Protein AF-A0A1M7JLJ9-F1 (afdb_monomer_lite)

Radius of gyration: 20.69 Å; chains: 1; bounding box: 60×33×51 Å

Sequence (197 aa):
MTDDDLETIGLRPAVVDGVRRDDDFEVLWRGLPIGRILKQPDNAHWWWGCNVYGQPATPGDRGPAINFKDCQVRFKLAWARIRPTLTEEAIAIAMQHAETLQPTQPGATEQAAQERLQVLENNRAAQRHRVLKSGSIEFNGGVIDCLVRNISETGAALEVASPLGIPETFNLVISGDSSRRCQIAWRRDKRIGVAFT

Structure (mmCIF, N/CA/C/O backbone):
data_AF-A0A1M7JLJ9-F1
#
_entry.id   AF-A0A1M7JLJ9-F1
#
loop_
_atom_site.group_PDB
_atom_site.id
_atom_site.type_symbol
_atom_site.label_atom_id
_atom_site.label_alt_id
_atom_site.label_comp_id
_atom_site.label_asym_id
_atom_site.label_entity_id
_atom_site.label_seq_id
_atom_site.pdbx_PDB_ins_code
_atom_site.Cartn_x
_atom_site.Cartn_y
_atom_site.Cartn_z
_atom_site.occupancy
_atom_site.B_iso_or_equiv
_atom_site.auth_seq_id
_atom_site.auth_comp_id
_atom_site.auth_asym_id
_atom_site.auth_atom_id
_atom_site.pdbx_PDB_model_num
ATOM 1 N N . MET A 1 1 ? 5.981 -10.104 24.231 1.00 39.16 1 MET A N 1
ATOM 2 C CA . MET A 1 1 ? 4.923 -9.661 23.307 1.00 39.16 1 MET A CA 1
ATOM 3 C C . MET A 1 1 ? 5.064 -10.533 22.081 1.00 39.16 1 MET A C 1
ATOM 5 O O . MET A 1 1 ? 6.021 -10.376 21.336 1.00 39.16 1 MET A O 1
ATOM 9 N N . THR A 1 2 ? 4.276 -11.597 22.043 1.00 33.53 2 THR A N 1
ATOM 10 C CA . THR A 1 2 ? 4.350 -12.666 21.048 1.00 33.53 2 THR A CA 1
ATOM 11 C C . THR A 1 2 ? 3.884 -12.140 19.693 1.00 33.53 2 THR A C 1
ATOM 13 O O . THR A 1 2 ? 2.908 -11.403 19.622 1.00 33.53 2 THR A O 1
ATOM 16 N N . ASP A 1 3 ? 4.601 -12.501 18.626 1.00 44.69 3 ASP A N 1
ATOM 17 C CA . ASP A 1 3 ? 4.299 -12.159 17.219 1.00 44.69 3 ASP A CA 1
ATOM 18 C C . ASP A 1 3 ? 2.876 -12.604 16.794 1.00 44.69 3 ASP A C 1
ATOM 20 O O . ASP A 1 3 ? 2.313 -12.081 15.837 1.00 44.69 3 ASP A O 1
ATOM 24 N N . ASP A 1 4 ? 2.282 -13.514 17.576 1.00 42.41 4 ASP A N 1
ATOM 25 C CA . ASP A 1 4 ? 0.927 -14.072 17.471 1.00 42.41 4 ASP A CA 1
ATOM 26 C C . ASP A 1 4 ? -0.206 -13.047 17.727 1.00 42.41 4 ASP A C 1
ATOM 28 O O . ASP A 1 4 ? -1.303 -13.197 17.197 1.00 42.41 4 ASP A O 1
ATOM 32 N N . ASP A 1 5 ? 0.050 -11.964 18.478 1.00 44.50 5 ASP A N 1
ATOM 33 C CA . ASP A 1 5 ? -0.978 -10.980 18.882 1.00 44.50 5 ASP A CA 1
ATOM 34 C C . ASP A 1 5 ? -1.301 -9.915 17.806 1.00 44.50 5 ASP A C 1
ATOM 36 O O . ASP A 1 5 ? -2.233 -9.119 17.959 1.00 44.50 5 ASP A O 1
ATOM 40 N N . LEU A 1 6 ? -0.583 -9.900 16.673 1.00 50.31 6 LEU A N 1
ATOM 41 C CA . LEU A 1 6 ? -0.980 -9.178 15.449 1.00 50.31 6 LEU A CA 1
ATOM 42 C C . LEU A 1 6 ? -1.995 -10.001 14.648 1.00 50.31 6 LEU A C 1
ATOM 44 O O . LEU A 1 6 ? -1.836 -10.228 13.448 1.00 50.31 6 LEU A O 1
ATOM 48 N N . GLU A 1 7 ? -3.038 -10.445 15.337 1.00 54.75 7 GLU A N 1
ATOM 49 C CA . GLU A 1 7 ? -4.091 -11.301 14.813 1.00 54.75 7 GLU A CA 1
ATOM 50 C C . GLU A 1 7 ? -4.564 -10.824 13.441 1.00 54.75 7 GLU A C 1
ATOM 52 O O . GLU A 1 7 ? -5.095 -9.726 13.279 1.00 54.75 7 GLU A O 1
ATOM 57 N N . THR A 1 8 ? -4.274 -11.669 12.458 1.00 71.62 8 THR A N 1
ATOM 58 C CA . THR A 1 8 ? -4.556 -11.611 11.025 1.00 71.62 8 THR A CA 1
ATOM 59 C C . THR A 1 8 ? -5.411 -10.420 10.573 1.00 71.62 8 THR A C 1
ATOM 61 O O . THR A 1 8 ? -6.634 -10.514 10.455 1.00 71.62 8 THR A O 1
ATOM 64 N N . ILE A 1 9 ? -4.760 -9.298 10.243 1.00 82.69 9 ILE A N 1
ATOM 65 C CA . ILE A 1 9 ? -5.391 -8.273 9.402 1.00 82.69 9 ILE A CA 1
ATOM 66 C C . ILE A 1 9 ? -5.619 -8.898 8.021 1.00 82.69 9 ILE A C 1
ATOM 68 O O . ILE A 1 9 ? -4.693 -9.456 7.434 1.00 82.69 9 ILE A O 1
ATOM 72 N 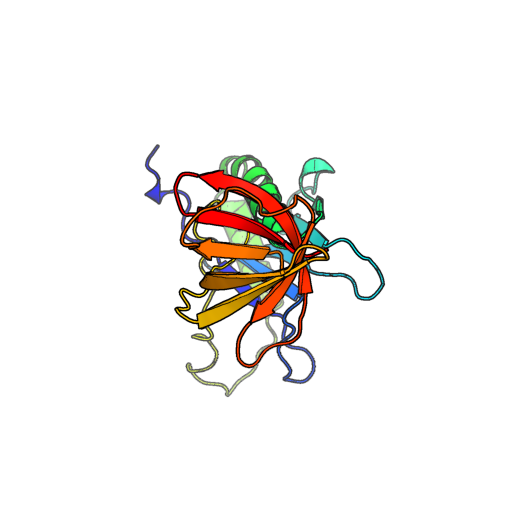N . GLY A 1 10 ? -6.837 -8.816 7.507 1.00 85.19 10 GLY A N 1
ATOM 73 C CA . GLY A 1 10 ? -7.229 -9.279 6.185 1.00 85.19 10 GLY A CA 1
ATOM 74 C C . GLY A 1 10 ? -7.483 -8.136 5.217 1.00 85.19 10 GLY A C 1
ATOM 75 O O . GLY A 1 10 ? -7.846 -7.035 5.624 1.00 85.19 10 GLY A O 1
ATOM 76 N N . LEU A 1 11 ? -7.340 -8.411 3.924 1.00 83.62 11 LEU A N 1
ATOM 77 C CA . LEU A 1 11 ? -7.808 -7.533 2.857 1.00 83.62 11 LEU A CA 1
ATOM 78 C C . LEU A 1 11 ? -8.949 -8.199 2.100 1.00 83.62 11 LEU A C 1
ATOM 80 O O . LEU A 1 11 ? -8.812 -9.337 1.641 1.00 83.62 11 LEU A O 1
ATOM 84 N N . ARG A 1 12 ? -10.048 -7.459 1.957 1.00 83.00 12 ARG A N 1
ATOM 85 C CA . ARG A 1 12 ? -11.218 -7.825 1.166 1.00 83.00 12 ARG A CA 1
ATOM 86 C C . ARG A 1 12 ? -11.322 -6.886 -0.042 1.00 83.00 12 ARG A C 1
ATOM 88 O O . ARG A 1 12 ? -11.497 -5.687 0.154 1.00 83.00 12 ARG A O 1
ATOM 95 N N . PRO A 1 13 ? -11.197 -7.391 -1.278 1.00 77.81 13 PRO A N 1
ATOM 96 C CA . PRO A 1 13 ? -11.408 -6.592 -2.482 1.00 77.81 13 PRO A CA 1
ATOM 97 C C . PRO A 1 13 ? -12.835 -6.037 -2.546 1.00 77.81 13 PRO A C 1
ATOM 99 O O . PRO A 1 13 ? -13.786 -6.748 -2.216 1.00 77.81 13 PRO A O 1
ATOM 102 N N . ALA A 1 14 ? -12.996 -4.798 -3.003 1.00 74.25 14 ALA A N 1
ATOM 103 C CA . ALA A 1 14 ? -14.312 -4.238 -3.271 1.00 74.25 14 ALA A CA 1
ATOM 104 C C . ALA A 1 14 ? -14.936 -4.903 -4.510 1.00 74.25 14 ALA A C 1
ATOM 106 O O . ALA A 1 14 ? -14.258 -5.164 -5.507 1.00 74.25 14 ALA A O 1
ATOM 107 N N . VAL A 1 15 ? -16.244 -5.150 -4.456 1.00 72.56 15 VAL A N 1
ATOM 108 C CA . VAL A 1 15 ? -17.031 -5.663 -5.583 1.00 72.56 15 VAL A CA 1
ATOM 109 C C . VAL A 1 15 ? -18.016 -4.577 -5.998 1.00 72.56 15 VAL A C 1
ATOM 111 O O . VAL A 1 15 ? -18.836 -4.143 -5.192 1.00 72.56 15 VAL A O 1
ATOM 114 N N . VAL A 1 16 ? -17.924 -4.125 -7.248 1.00 66.75 16 VAL A N 1
ATOM 115 C CA . VAL A 1 16 ? -18.833 -3.132 -7.840 1.00 66.75 16 VAL A CA 1
ATOM 116 C C . VAL A 1 16 ? -19.505 -3.792 -9.035 1.00 66.75 16 VAL A C 1
ATOM 118 O O . VAL A 1 16 ? -18.815 -4.290 -9.920 1.00 66.75 16 VAL A O 1
ATOM 121 N N . ASP A 1 17 ? -20.838 -3.850 -9.033 1.00 69.81 17 ASP A N 1
ATOM 122 C CA . ASP A 1 17 ? -21.645 -4.510 -10.073 1.00 69.81 17 ASP A CA 1
ATOM 123 C C . ASP A 1 17 ? -21.259 -5.981 -10.328 1.00 69.81 17 ASP A C 1
ATOM 125 O O . ASP A 1 17 ? -21.272 -6.470 -11.455 1.00 69.81 17 ASP A O 1
ATOM 129 N N . GLY A 1 18 ? -20.869 -6.699 -9.270 1.00 60.38 18 GLY A N 1
ATOM 130 C CA . GLY A 1 18 ? -20.409 -8.090 -9.364 1.00 60.38 18 GLY A CA 1
ATOM 131 C C . GLY A 1 18 ? -18.983 -8.252 -9.903 1.00 60.38 18 GLY A C 1
ATOM 132 O O . GLY A 1 18 ? -18.485 -9.373 -9.977 1.00 60.38 18 GLY A O 1
ATOM 133 N N . VAL A 1 19 ? -18.297 -7.155 -10.238 1.00 53.16 19 VAL A N 1
ATOM 134 C CA . VAL A 1 19 ? -16.905 -7.165 -10.695 1.00 53.16 19 VAL A CA 1
ATOM 135 C C . VAL A 1 19 ? -15.980 -6.788 -9.546 1.00 53.16 19 VAL A C 1
ATOM 137 O O . VAL A 1 19 ? -16.111 -5.732 -8.922 1.00 53.16 19 VAL A O 1
ATOM 140 N N . ARG A 1 20 ? -15.006 -7.659 -9.284 1.00 66.69 20 ARG A N 1
ATOM 141 C CA . ARG A 1 20 ? -13.929 -7.402 -8.332 1.00 66.69 20 ARG A CA 1
ATOM 142 C C . ARG A 1 20 ? -13.040 -6.257 -8.823 1.00 66.69 20 ARG A C 1
ATOM 144 O O . ARG A 1 20 ? -12.564 -6.278 -9.955 1.00 66.69 20 ARG A O 1
ATOM 151 N N . ARG A 1 21 ? -12.773 -5.296 -7.942 1.00 66.81 21 ARG A N 1
ATOM 152 C CA . ARG A 1 21 ? -11.774 -4.243 -8.135 1.00 66.81 21 ARG A CA 1
ATOM 153 C C . ARG A 1 21 ? -10.425 -4.724 -7.598 1.00 66.81 21 ARG A C 1
ATOM 155 O O . ARG A 1 21 ? -10.326 -5.154 -6.450 1.00 66.81 21 ARG A O 1
ATOM 162 N N . ASP A 1 22 ? -9.391 -4.676 -8.434 1.00 68.00 22 ASP A N 1
ATOM 163 C CA . ASP A 1 22 ? -8.016 -5.050 -8.053 1.00 68.00 22 ASP A CA 1
ATOM 164 C C . ASP A 1 22 ? -7.239 -3.890 -7.413 1.00 68.00 22 ASP A C 1
ATOM 166 O O . ASP A 1 22 ? -6.102 -4.046 -6.970 1.00 68.00 22 ASP A O 1
ATOM 170 N N . ASP A 1 23 ? -7.863 -2.723 -7.351 1.00 77.06 23 ASP A N 1
ATOM 171 C CA . ASP A 1 23 ? -7.305 -1.456 -6.916 1.00 77.06 23 ASP A CA 1
ATOM 172 C C . ASP A 1 23 ? -8.051 -0.861 -5.716 1.00 77.06 23 ASP A C 1
ATOM 174 O O . ASP A 1 23 ? -7.821 0.290 -5.363 1.00 77.06 23 ASP A O 1
ATOM 178 N N . ASP A 1 24 ? -8.917 -1.631 -5.059 1.00 84.06 24 ASP A N 1
ATOM 179 C CA . ASP A 1 24 ? -9.755 -1.159 -3.961 1.00 84.06 24 ASP A CA 1
ATOM 180 C C . ASP A 1 24 ? -9.998 -2.276 -2.945 1.00 84.06 24 ASP A C 1
ATOM 182 O O . ASP A 1 24 ? -10.602 -3.305 -3.248 1.00 84.06 24 ASP A O 1
ATOM 186 N N . PHE A 1 25 ? -9.487 -2.083 -1.733 1.00 86.81 25 PHE A N 1
ATOM 187 C CA . PHE A 1 25 ? -9.457 -3.086 -0.681 1.00 86.81 25 PHE A CA 1
ATOM 188 C C . PHE A 1 25 ? -9.963 -2.501 0.626 1.00 86.81 25 PHE A C 1
ATOM 190 O O . PHE A 1 25 ? -9.419 -1.530 1.152 1.00 86.81 25 PHE A O 1
ATOM 197 N N . GLU A 1 26 ? -10.947 -3.160 1.212 1.00 89.25 26 GLU A N 1
ATOM 198 C CA . GLU A 1 26 ? -11.307 -2.970 2.603 1.00 89.25 26 GLU A CA 1
ATOM 199 C C . GLU A 1 26 ? -10.355 -3.764 3.502 1.00 89.25 26 GLU A C 1
ATOM 201 O O . GLU A 1 26 ? -9.985 -4.904 3.205 1.00 89.25 26 GLU A O 1
ATOM 206 N N . VAL A 1 27 ? -9.935 -3.147 4.602 1.00 90.75 27 VAL A N 1
ATOM 207 C CA . VAL A 1 27 ? -9.023 -3.749 5.570 1.00 90.75 27 VAL A CA 1
ATOM 208 C C . VAL A 1 27 ? -9.822 -4.219 6.776 1.00 90.75 27 VAL A C 1
ATOM 210 O O . VAL A 1 27 ? -10.530 -3.431 7.400 1.00 90.75 27 VAL A O 1
ATOM 213 N N . LEU A 1 28 ? -9.698 -5.500 7.107 1.00 88.94 28 LEU A N 1
ATOM 214 C CA . LEU A 1 28 ? -10.474 -6.176 8.142 1.00 88.94 28 LEU A CA 1
ATOM 215 C C . LEU A 1 28 ? -9.555 -6.661 9.266 1.00 88.94 28 LEU A C 1
ATOM 217 O O . LEU A 1 28 ? -8.485 -7.194 8.998 1.00 88.94 28 LEU A O 1
ATOM 221 N N . TRP A 1 29 ? -9.979 -6.561 10.520 1.00 88.25 29 TRP A N 1
ATOM 222 C CA . TRP A 1 29 ? -9.323 -7.208 11.659 1.00 88.25 29 TRP A CA 1
ATOM 223 C C . TRP A 1 29 ? -10.355 -8.021 12.426 1.00 88.25 29 TRP A C 1
ATOM 225 O O . TRP A 1 29 ? -11.339 -7.464 12.900 1.00 88.25 29 TRP A O 1
ATOM 235 N N . ARG A 1 30 ? -10.179 -9.348 12.497 1.00 83.44 30 ARG A N 1
ATOM 236 C CA . ARG A 1 30 ? -11.187 -10.271 13.060 1.00 83.44 30 ARG A CA 1
ATOM 237 C C . ARG A 1 30 ? -12.614 -10.020 12.515 1.00 83.44 30 ARG A C 1
ATOM 239 O O . ARG A 1 30 ? -13.587 -10.068 13.255 1.00 83.44 30 ARG A O 1
ATOM 246 N N . GLY A 1 31 ? -12.731 -9.693 11.224 1.00 80.50 31 GLY A N 1
ATOM 247 C CA . GLY A 1 31 ? -14.008 -9.367 10.570 1.00 80.50 31 GLY A CA 1
ATOM 248 C C . GLY A 1 31 ? -14.500 -7.922 10.748 1.00 80.50 31 GLY A C 1
ATOM 249 O O . GLY A 1 31 ? -15.383 -7.505 10.006 1.00 80.50 31 GLY A O 1
ATOM 250 N N . LEU A 1 32 ? -13.906 -7.131 11.648 1.00 87.62 32 LEU A N 1
ATOM 251 C CA . LEU A 1 32 ? -14.213 -5.707 11.807 1.00 87.62 32 LEU A CA 1
ATOM 252 C C . LEU A 1 32 ? -13.550 -4.880 10.688 1.00 87.62 32 LEU A C 1
ATOM 254 O O . LEU A 1 32 ? -12.326 -4.955 10.551 1.00 87.62 32 LEU A O 1
ATOM 258 N N . PRO A 1 33 ? -14.288 -4.043 9.937 1.00 90.31 33 PRO A N 1
ATOM 259 C CA . PRO A 1 33 ? -13.698 -3.042 9.053 1.00 90.31 33 PRO A CA 1
ATOM 260 C C . PRO A 1 33 ? -12.904 -2.000 9.842 1.00 90.31 33 PRO A C 1
ATOM 262 O O . PRO A 1 33 ? -13.444 -1.283 10.682 1.00 90.31 33 PRO A O 1
ATOM 265 N N . ILE A 1 34 ? -11.605 -1.924 9.559 1.00 92.50 34 ILE A N 1
ATOM 266 C CA . ILE A 1 34 ? -10.652 -1.026 10.229 1.00 92.50 34 ILE A CA 1
ATOM 267 C C . ILE A 1 34 ? -9.945 -0.081 9.251 1.00 92.50 34 ILE A C 1
ATOM 269 O O . ILE A 1 34 ? -8.995 0.617 9.616 1.00 92.50 34 ILE A O 1
ATOM 273 N N . GLY A 1 35 ? -10.392 -0.047 7.995 1.00 93.06 35 GLY A N 1
ATOM 274 C CA . GLY A 1 35 ? -9.966 0.950 7.026 1.00 93.06 35 GLY A CA 1
ATOM 275 C C . GLY A 1 35 ? -10.013 0.481 5.577 1.00 93.06 35 GLY A C 1
ATOM 276 O O . GLY A 1 35 ? -10.701 -0.479 5.241 1.00 93.06 35 GLY A O 1
ATOM 277 N N . ARG A 1 36 ? -9.290 1.190 4.706 1.00 92.50 36 ARG A N 1
ATOM 278 C CA . ARG A 1 36 ? -9.314 0.982 3.252 1.00 92.50 36 ARG A CA 1
ATOM 279 C C . ARG A 1 36 ? -7.958 1.291 2.623 1.00 92.50 36 ARG A C 1
ATOM 281 O O . ARG A 1 36 ? -7.256 2.199 3.068 1.00 92.50 36 ARG A O 1
ATOM 288 N N . ILE A 1 37 ? -7.605 0.556 1.577 1.00 90.31 37 ILE A N 1
ATOM 289 C CA . ILE A 1 37 ? -6.456 0.802 0.705 1.00 90.31 37 ILE A CA 1
ATOM 290 C C . ILE A 1 37 ? -6.976 0.819 -0.726 1.00 90.31 37 ILE A C 1
ATOM 292 O O . ILE A 1 37 ? -7.566 -0.162 -1.159 1.00 90.31 37 ILE A O 1
ATOM 296 N N . LEU A 1 38 ? -6.742 1.898 -1.468 1.00 89.88 38 LEU A N 1
ATOM 297 C CA . LEU A 1 38 ? -7.188 1.984 -2.856 1.00 89.88 38 LEU A CA 1
ATOM 298 C C . LEU A 1 38 ? -6.233 2.782 -3.740 1.00 89.88 38 LEU A C 1
ATOM 300 O O . LEU A 1 38 ? -5.485 3.630 -3.254 1.00 89.88 38 LEU A O 1
ATOM 304 N N . LYS A 1 39 ? -6.282 2.546 -5.046 1.00 81.31 39 LYS A N 1
ATOM 305 C CA . LYS A 1 39 ? -5.705 3.412 -6.069 1.00 81.31 39 LYS A CA 1
ATOM 306 C C . LYS A 1 39 ? -6.816 4.310 -6.594 1.00 81.31 39 LYS A C 1
ATOM 308 O O . LYS A 1 39 ? -7.873 3.830 -6.989 1.00 81.31 39 LYS A O 1
ATOM 313 N N . GLN A 1 40 ? -6.604 5.620 -6.566 1.00 74.50 40 GLN A N 1
ATOM 314 C CA . GLN A 1 40 ? -7.580 6.533 -7.155 1.00 74.50 40 GLN A CA 1
ATOM 315 C C . GLN A 1 40 ? -7.407 6.536 -8.683 1.00 74.50 40 GLN A C 1
ATOM 317 O O . GLN A 1 40 ? -6.264 6.567 -9.138 1.00 74.50 40 GLN A O 1
ATOM 322 N N . PRO A 1 41 ? -8.496 6.543 -9.476 1.00 62.22 41 PRO A N 1
ATOM 323 C CA . PRO A 1 41 ? -8.415 6.497 -10.941 1.00 62.22 41 PRO A CA 1
ATOM 324 C C . PRO A 1 41 ? -7.567 7.627 -11.540 1.00 62.22 41 PRO A C 1
ATOM 326 O O . PRO A 1 41 ? -6.810 7.408 -12.481 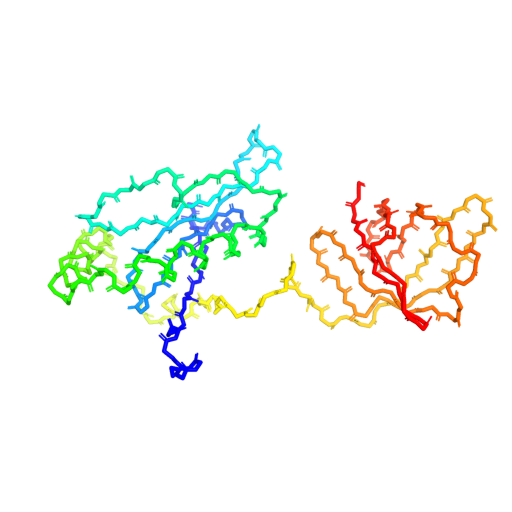1.00 62.22 41 PRO A O 1
ATOM 329 N N . ASP A 1 42 ? -7.652 8.815 -10.936 1.00 68.75 42 ASP A N 1
ATOM 330 C CA . ASP A 1 42 ? -7.036 10.046 -11.439 1.00 68.75 42 ASP A CA 1
ATOM 331 C C . ASP A 1 42 ? -5.737 10.425 -10.705 1.00 68.75 42 ASP A C 1
ATOM 333 O O . ASP A 1 42 ? -5.200 11.516 -10.902 1.00 68.75 42 ASP A O 1
ATOM 337 N N . ASN A 1 43 ? -5.220 9.553 -9.830 1.00 66.75 43 ASN A N 1
ATOM 338 C CA . ASN A 1 43 ? -4.010 9.816 -9.054 1.00 66.75 43 ASN A CA 1
ATOM 339 C C . ASN A 1 43 ? -2.975 8.709 -9.270 1.00 66.75 43 ASN A C 1
ATOM 341 O O . ASN A 1 43 ? -3.257 7.525 -9.102 1.00 66.75 43 ASN A O 1
ATOM 345 N N . ALA A 1 44 ? -1.738 9.101 -9.581 1.00 64.31 44 ALA A N 1
ATOM 346 C CA . ALA A 1 44 ? -0.622 8.163 -9.691 1.00 64.31 44 ALA A CA 1
ATOM 347 C C . ALA A 1 44 ? -0.302 7.468 -8.352 1.00 64.31 44 ALA A C 1
ATOM 349 O O . ALA A 1 44 ? 0.331 6.411 -8.337 1.00 64.31 44 ALA A O 1
ATOM 350 N N . HIS A 1 45 ? -0.731 8.051 -7.229 1.00 75.19 45 HIS A N 1
ATOM 351 C CA . HIS A 1 45 ? -0.485 7.525 -5.895 1.00 75.19 45 HIS A CA 1
ATOM 352 C C . HIS A 1 45 ? -1.633 6.652 -5.387 1.00 75.19 45 HIS A C 1
ATOM 354 O O . HIS A 1 45 ? -2.816 6.935 -5.582 1.00 75.19 45 HIS A O 1
ATOM 360 N N . TRP A 1 46 ? -1.255 5.605 -4.659 1.00 86.06 46 TRP A N 1
ATOM 361 C CA . TRP A 1 46 ? -2.187 4.846 -3.843 1.00 86.06 46 TRP A CA 1
ATOM 362 C C . TRP A 1 46 ? -2.570 5.654 -2.603 1.00 86.06 46 TRP A C 1
ATOM 364 O O . TRP A 1 46 ? -1.860 6.567 -2.180 1.00 86.06 46 TRP A O 1
ATOM 374 N N . TRP A 1 47 ? -3.688 5.298 -1.993 1.00 89.75 47 TRP A N 1
ATOM 375 C CA . TRP A 1 47 ? -4.187 5.894 -0.769 1.00 89.75 47 TRP A CA 1
ATOM 376 C C . TRP A 1 47 ? -4.471 4.807 0.261 1.00 89.75 47 TRP A C 1
ATOM 378 O O . TRP A 1 47 ? -4.897 3.700 -0.074 1.00 89.75 47 TRP A O 1
ATOM 388 N N . TRP A 1 48 ? -4.237 5.126 1.527 1.00 93.38 48 TRP A N 1
ATOM 389 C CA . TRP A 1 48 ? -4.578 4.268 2.653 1.00 93.38 48 TRP A CA 1
ATOM 390 C C . TRP A 1 48 ? -5.238 5.084 3.755 1.00 93.38 48 TRP A C 1
ATOM 392 O O . TRP A 1 48 ? -4.944 6.267 3.938 1.00 93.38 48 TRP A O 1
ATOM 402 N N . GLY A 1 49 ? -6.092 4.426 4.526 1.00 93.62 49 GLY A N 1
ATOM 403 C CA . GLY A 1 49 ? -6.656 4.979 5.743 1.00 93.62 49 GLY A CA 1
ATOM 404 C C . GLY A 1 49 ? -6.975 3.872 6.725 1.00 93.62 49 GLY A C 1
ATOM 405 O O . GLY A 1 49 ? -7.604 2.888 6.352 1.00 93.62 49 GLY A O 1
ATOM 406 N N . CYS A 1 50 ? -6.539 4.045 7.964 1.00 93.56 50 CYS A N 1
ATOM 407 C CA . CYS A 1 50 ? -6.893 3.243 9.118 1.00 93.56 50 CYS A CA 1
ATOM 408 C C . CYS A 1 50 ? -7.926 4.026 9.929 1.00 93.56 50 CYS A C 1
ATOM 410 O O . CYS A 1 50 ? -7.656 5.129 10.399 1.00 93.56 50 CYS A O 1
ATOM 412 N N . ASN A 1 51 ? -9.138 3.491 10.024 1.00 91.88 51 ASN A N 1
ATOM 413 C CA . ASN A 1 51 ? -10.250 4.150 10.689 1.00 91.88 51 ASN A CA 1
ATOM 414 C C . ASN A 1 51 ? -11.149 3.103 11.335 1.00 91.88 51 ASN A C 1
ATOM 416 O O . ASN A 1 51 ? -11.618 2.190 10.659 1.00 91.88 51 ASN A O 1
ATOM 420 N N . VAL A 1 52 ? -11.422 3.279 12.624 1.00 90.62 52 VAL A N 1
ATOM 421 C CA . VAL A 1 52 ? -12.360 2.451 13.384 1.00 90.62 52 VAL A CA 1
ATOM 422 C C . VAL A 1 52 ? -13.592 3.291 13.682 1.00 90.62 52 VAL A C 1
ATOM 424 O O . VAL A 1 52 ? -13.473 4.457 14.058 1.00 90.62 52 VAL A O 1
ATOM 427 N N . TYR A 1 53 ? -14.779 2.718 13.495 1.00 88.69 53 TYR A N 1
ATOM 428 C CA . TYR A 1 53 ? -16.025 3.417 13.795 1.00 88.69 53 TYR A CA 1
ATOM 429 C C . TYR A 1 53 ? -16.050 3.919 15.250 1.00 88.69 53 TYR A C 1
ATOM 431 O O . TYR A 1 53 ? -15.626 3.220 16.168 1.00 88.69 53 TYR A O 1
ATOM 439 N N . GLY A 1 54 ? -16.526 5.151 15.450 1.00 84.94 54 GLY A N 1
ATOM 440 C CA . GLY A 1 54 ? -16.593 5.789 16.768 1.00 84.94 54 GLY A CA 1
ATOM 441 C C . GLY A 1 54 ? -15.258 6.311 17.316 1.00 84.94 54 GLY A C 1
ATOM 442 O O . GLY A 1 54 ? -15.245 6.871 18.408 1.00 84.94 54 GLY A O 1
ATOM 443 N N . GLN A 1 55 ? -14.148 6.169 16.582 1.00 86.88 55 GLN A N 1
ATOM 444 C CA . GLN A 1 55 ? -12.836 6.674 16.992 1.00 86.88 55 GLN A CA 1
ATOM 445 C C . GLN A 1 55 ? -12.431 7.917 16.188 1.00 86.88 55 GLN A C 1
ATOM 447 O O . GLN A 1 55 ? -12.719 8.001 14.991 1.00 86.88 55 GLN A O 1
ATOM 452 N N . PRO A 1 56 ? -11.755 8.899 16.811 1.00 82.94 56 PRO A N 1
ATOM 453 C CA . PRO A 1 56 ? -11.285 10.081 16.103 1.00 82.94 56 PRO A CA 1
ATOM 454 C C . PRO A 1 56 ? -10.139 9.717 15.150 1.00 82.94 56 PRO A C 1
ATOM 456 O O . PRO A 1 56 ? -9.102 9.211 15.572 1.00 82.94 56 PRO A O 1
ATOM 459 N N . ALA A 1 57 ? -10.298 10.0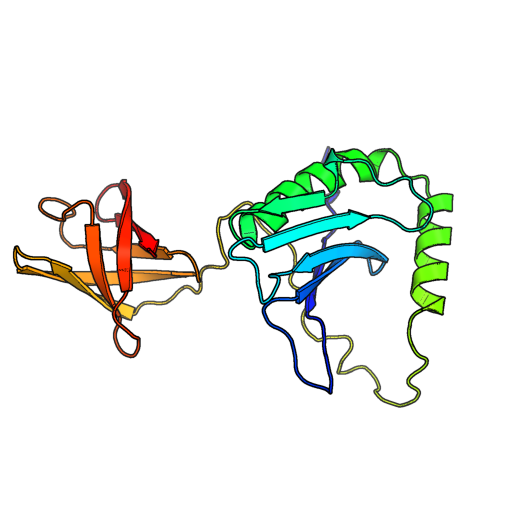20 13.862 1.00 76.44 57 ALA A N 1
ATOM 460 C CA . ALA A 1 57 ? -9.229 9.843 12.882 1.00 76.44 57 ALA A CA 1
ATOM 461 C C . ALA A 1 57 ? -8.164 10.939 13.034 1.00 76.44 57 ALA A C 1
ATOM 463 O O . ALA A 1 57 ? -8.481 12.130 12.934 1.00 76.44 57 ALA A O 1
ATOM 464 N N . THR A 1 58 ? -6.891 10.566 13.192 1.00 82.94 58 THR A N 1
ATOM 465 C CA . THR A 1 58 ? -5.791 11.541 13.195 1.00 82.94 58 THR A CA 1
ATOM 466 C C . THR A 1 58 ? -5.190 11.715 11.791 1.00 82.94 58 THR A C 1
ATOM 468 O O . THR A 1 58 ? -5.339 10.843 10.928 1.00 82.94 58 THR A O 1
ATOM 471 N N . PRO A 1 59 ? -4.484 12.829 11.505 1.00 81.62 59 PRO A N 1
ATOM 472 C CA . PRO A 1 59 ? -3.787 13.003 10.227 1.00 81.62 59 PRO A CA 1
ATOM 473 C C . PRO A 1 59 ? -2.740 11.916 9.938 1.00 81.62 59 PRO A C 1
ATOM 475 O O . PRO A 1 59 ? -2.417 11.683 8.780 1.00 81.62 59 PRO A O 1
ATOM 478 N N . GLY A 1 60 ? -2.217 11.247 10.973 1.00 86.56 60 GLY A N 1
ATOM 479 C CA . GLY A 1 60 ? -1.212 10.190 10.845 1.00 86.56 60 GLY A CA 1
ATOM 480 C C . GLY A 1 60 ? -1.773 8.811 10.497 1.00 86.56 60 GLY A C 1
ATOM 481 O O . GLY A 1 60 ? -0.981 7.886 10.300 1.00 86.56 60 GLY A O 1
ATOM 482 N N . ASP A 1 61 ? -3.098 8.668 10.423 1.00 91.69 61 ASP A N 1
ATOM 483 C CA . ASP A 1 61 ? -3.777 7.382 10.219 1.00 91.69 61 ASP A CA 1
ATOM 484 C C . ASP A 1 61 ? -4.299 7.211 8.789 1.00 91.69 61 ASP A C 1
ATOM 486 O O . ASP A 1 61 ? -4.978 6.239 8.482 1.00 91.69 61 ASP A O 1
ATOM 490 N N . ARG A 1 62 ? -3.986 8.149 7.892 1.00 94.06 62 ARG A N 1
ATOM 491 C CA . ARG A 1 62 ? -4.377 8.110 6.481 1.00 94.06 62 ARG A CA 1
ATOM 492 C C . ARG A 1 62 ? -3.432 8.930 5.618 1.00 94.06 62 ARG A C 1
ATOM 494 O O . ARG A 1 62 ? -2.788 9.853 6.106 1.00 94.06 62 ARG A O 1
ATOM 501 N N . GLY A 1 63 ? -3.388 8.650 4.321 1.00 91.69 63 GLY A N 1
ATOM 502 C CA . GLY A 1 63 ? -2.668 9.497 3.376 1.00 91.69 63 GLY A CA 1
ATOM 503 C C . GLY A 1 63 ? -2.289 8.814 2.066 1.00 91.69 63 GLY A C 1
ATOM 504 O O . GLY A 1 63 ? -2.653 7.662 1.827 1.00 91.69 63 GLY A O 1
ATOM 505 N N . PRO A 1 64 ? -1.540 9.527 1.209 1.00 91.50 64 PRO A N 1
ATOM 506 C CA . PRO A 1 64 ? -1.000 8.959 -0.014 1.00 91.50 64 PRO A CA 1
ATOM 507 C C . PRO A 1 64 ? 0.165 8.005 0.284 1.00 91.50 64 PRO A C 1
ATOM 509 O O . PRO A 1 64 ? 0.868 8.133 1.293 1.00 91.50 64 PRO A O 1
ATOM 512 N N . ALA A 1 65 ? 0.386 7.076 -0.635 1.00 84.81 65 ALA A N 1
ATOM 513 C CA . ALA A 1 65 ? 1.501 6.149 -0.648 1.00 84.81 65 ALA A CA 1
ATOM 514 C C . ALA A 1 65 ? 1.939 5.896 -2.095 1.00 84.81 65 ALA A C 1
ATOM 516 O O . ALA A 1 65 ? 1.140 5.932 -3.032 1.00 84.81 65 ALA A O 1
ATOM 517 N N . ILE A 1 66 ? 3.225 5.619 -2.285 1.00 76.12 66 ILE A N 1
ATOM 518 C CA . ILE A 1 66 ? 3.794 5.468 -3.634 1.00 76.12 66 ILE A CA 1
ATOM 519 C C . ILE A 1 66 ? 3.331 4.185 -4.342 1.00 76.12 66 ILE A C 1
ATOM 521 O O . ILE A 1 66 ? 3.437 4.079 -5.558 1.00 76.12 66 ILE A O 1
ATOM 525 N N . ASN A 1 67 ? 2.842 3.192 -3.592 1.00 77.62 67 ASN A N 1
ATOM 526 C CA . ASN A 1 67 ? 2.278 1.948 -4.113 1.00 77.62 67 ASN A CA 1
ATOM 527 C C . ASN A 1 67 ? 1.434 1.225 -3.046 1.00 77.62 67 ASN A C 1
ATOM 529 O O . ASN A 1 67 ? 1.456 1.587 -1.867 1.00 77.62 67 ASN A O 1
ATOM 533 N N . PHE A 1 68 ? 0.748 0.151 -3.451 1.00 77.62 68 PHE A N 1
ATOM 534 C CA . PHE A 1 68 ? -0.052 -0.703 -2.569 1.00 77.62 68 PHE A CA 1
ATOM 535 C C . PHE A 1 68 ? 0.705 -1.188 -1.326 1.00 77.62 68 PHE A C 1
ATOM 537 O O . PHE A 1 68 ? 0.122 -1.296 -0.249 1.00 77.62 68 PHE A O 1
ATOM 544 N N . LYS A 1 69 ? 2.014 -1.466 -1.417 1.00 76.44 69 LYS A N 1
ATOM 545 C CA . LYS A 1 69 ? 2.753 -1.926 -0.238 1.00 76.44 69 LYS A CA 1
ATOM 546 C C . LYS A 1 69 ? 3.088 -0.814 0.732 1.00 76.44 69 LYS A C 1
ATOM 548 O O . LYS A 1 69 ? 3.004 -1.046 1.937 1.00 76.44 69 LYS A O 1
ATOM 553 N N . ASP A 1 70 ? 3.451 0.362 0.233 1.00 79.81 70 ASP A N 1
ATOM 554 C CA . ASP A 1 70 ? 3.621 1.535 1.087 1.00 79.81 70 ASP A CA 1
ATOM 555 C C . ASP A 1 70 ? 2.323 1.785 1.883 1.00 79.81 70 ASP A C 1
ATOM 557 O O . ASP A 1 70 ? 2.378 1.952 3.100 1.00 79.81 70 ASP A O 1
ATOM 561 N N . CYS A 1 71 ? 1.148 1.614 1.255 1.00 87.25 71 CYS A N 1
ATOM 562 C CA . CYS A 1 71 ? -0.139 1.592 1.963 1.00 87.25 71 CYS A CA 1
ATOM 563 C C . CYS A 1 71 ? -0.193 0.527 3.067 1.00 87.25 71 CYS A C 1
ATOM 565 O O . CYS A 1 71 ? -0.504 0.854 4.209 1.00 87.25 71 CYS A O 1
ATOM 567 N N . GLN A 1 72 ? 0.137 -0.736 2.769 1.00 84.69 72 GLN A N 1
ATOM 568 C CA . GLN A 1 72 ? 0.120 -1.813 3.771 1.00 84.69 72 GLN A CA 1
ATOM 569 C C . GLN A 1 72 ? 1.061 -1.538 4.958 1.00 84.69 72 GLN A C 1
ATOM 571 O O . GLN A 1 72 ? 0.699 -1.809 6.100 1.00 84.69 72 GLN A O 1
ATOM 576 N N . VAL A 1 73 ? 2.271 -1.022 4.714 1.00 83.81 73 VAL A N 1
ATOM 577 C CA . VAL A 1 73 ? 3.249 -0.717 5.774 1.00 83.81 73 VAL A CA 1
ATOM 578 C C . VAL A 1 73 ? 2.746 0.422 6.651 1.00 83.81 73 VAL A C 1
ATOM 580 O O . VAL A 1 73 ? 2.716 0.286 7.874 1.00 83.81 73 VAL A O 1
ATOM 583 N N . ARG A 1 74 ? 2.306 1.526 6.041 1.00 89.69 74 ARG A N 1
ATOM 584 C CA . ARG A 1 74 ? 1.784 2.680 6.778 1.00 89.69 74 ARG A CA 1
ATOM 585 C C . ARG A 1 74 ? 0.523 2.332 7.562 1.00 89.69 74 ARG A C 1
ATOM 587 O O . ARG A 1 74 ? 0.417 2.712 8.725 1.00 89.69 74 ARG A O 1
ATOM 594 N N . PHE A 1 75 ? -0.359 1.527 6.971 1.00 92.38 75 PHE A N 1
ATOM 595 C CA . PHE A 1 75 ? -1.537 0.996 7.645 1.00 92.38 75 PHE A CA 1
ATOM 596 C C . PHE A 1 75 ? -1.153 0.185 8.884 1.00 92.38 75 PHE A C 1
ATOM 598 O O . PHE A 1 75 ? -1.672 0.448 9.963 1.00 92.38 75 PHE A O 1
ATOM 605 N N . LYS A 1 76 ? -0.210 -0.763 8.770 1.00 87.25 76 LYS A N 1
ATOM 606 C CA . LYS A 1 76 ? 0.258 -1.552 9.924 1.00 87.25 76 LYS A CA 1
ATOM 607 C C . LYS A 1 76 ? 0.844 -0.679 11.025 1.00 87.25 76 LYS A C 1
ATOM 609 O O . LYS A 1 76 ? 0.577 -0.930 12.194 1.00 87.25 76 LYS A O 1
ATOM 614 N N . LEU A 1 77 ? 1.627 0.336 10.660 1.00 87.62 77 LEU A N 1
ATOM 615 C CA . LEU A 1 77 ? 2.191 1.281 11.624 1.00 87.62 77 LEU A CA 1
ATOM 616 C C . LEU A 1 77 ? 1.096 2.080 12.337 1.00 87.62 77 LEU A C 1
ATOM 618 O O . LEU A 1 77 ? 1.187 2.267 13.545 1.00 87.62 77 LEU A O 1
ATOM 622 N N . ALA A 1 78 ? 0.059 2.525 11.623 1.00 91.00 78 ALA A N 1
ATOM 623 C CA . ALA A 1 78 ? -1.092 3.178 12.241 1.00 91.00 78 ALA A CA 1
ATOM 624 C C . ALA A 1 78 ? -1.867 2.220 13.151 1.00 91.00 78 ALA A C 1
ATOM 626 O O . ALA A 1 78 ? -2.123 2.547 14.307 1.00 91.00 78 ALA A O 1
ATOM 627 N N . TRP A 1 79 ? -2.152 1.004 12.681 1.00 90.94 79 TRP A N 1
ATOM 628 C CA . TRP A 1 79 ? -2.872 -0.001 13.458 1.00 90.94 79 TRP A CA 1
ATOM 629 C C . TRP A 1 79 ? -2.133 -0.398 14.737 1.00 90.94 79 TRP A C 1
ATOM 631 O O . TRP A 1 79 ? -2.753 -0.497 15.789 1.00 90.94 79 TRP A O 1
ATOM 641 N N . ALA A 1 80 ? -0.807 -0.538 14.689 1.00 87.88 80 ALA A N 1
ATOM 642 C CA . ALA A 1 80 ? 0.006 -0.810 15.873 1.00 87.88 80 ALA A CA 1
ATOM 643 C C . ALA A 1 80 ? -0.074 0.309 16.931 1.00 87.88 80 ALA A C 1
ATOM 645 O O . ALA A 1 80 ? 0.110 0.034 18.114 1.00 87.88 80 ALA A O 1
ATOM 646 N N . ARG A 1 81 ? -0.366 1.555 16.525 1.00 88.25 81 ARG A N 1
ATOM 647 C CA . ARG A 1 81 ? -0.609 2.678 17.447 1.00 88.25 81 ARG A CA 1
ATOM 648 C C . ARG A 1 81 ? -2.051 2.721 17.954 1.00 88.25 81 ARG A C 1
ATOM 650 O O . ARG A 1 81 ? -2.249 2.990 19.129 1.00 88.25 81 ARG A O 1
ATOM 657 N N . ILE A 1 82 ? -3.035 2.471 17.085 1.00 89.56 82 ILE A N 1
ATOM 658 C CA . ILE A 1 82 ? -4.471 2.568 17.406 1.00 89.56 82 ILE A CA 1
ATOM 659 C C . ILE A 1 82 ? -4.941 1.364 18.224 1.00 89.56 82 ILE A C 1
ATOM 661 O O . ILE A 1 82 ? -5.646 1.517 19.214 1.00 89.56 82 ILE A O 1
ATOM 665 N N . ARG A 1 83 ? -4.563 0.142 17.840 1.00 89.75 83 ARG A N 1
ATOM 666 C CA . ARG A 1 83 ? -5.089 -1.089 18.447 1.00 89.75 83 ARG A CA 1
ATOM 667 C C . ARG A 1 83 ? -4.953 -1.135 19.979 1.00 89.75 83 ARG A C 1
ATOM 669 O O . ARG A 1 83 ? -5.930 -1.547 20.609 1.00 89.75 83 ARG A O 1
ATOM 676 N N . PRO A 1 84 ? -3.824 -0.729 20.595 1.00 88.81 84 PRO A N 1
ATOM 677 C CA . PRO A 1 84 ? -3.688 -0.706 22.052 1.00 88.81 84 PRO A CA 1
ATOM 678 C C . PRO A 1 84 ? -4.562 0.342 22.755 1.00 88.81 84 PRO A C 1
ATOM 680 O O . PRO A 1 84 ? -4.777 0.223 23.956 1.00 88.81 84 PRO A O 1
ATOM 683 N N . THR A 1 85 ? -5.056 1.365 22.046 1.00 88.69 85 THR A N 1
ATOM 684 C CA . THR A 1 85 ? -5.910 2.415 22.630 1.00 88.69 85 THR A CA 1
ATOM 685 C C . THR A 1 85 ? -7.399 2.070 22.584 1.00 88.69 85 THR A C 1
ATOM 687 O O . THR A 1 85 ? -8.204 2.799 23.158 1.00 88.69 85 THR A O 1
ATOM 690 N N . LEU A 1 86 ? -7.788 0.990 21.898 1.00 89.19 86 LEU A N 1
ATOM 691 C CA . LEU A 1 86 ? -9.183 0.565 21.781 1.00 89.19 86 LEU A CA 1
ATOM 692 C C . LEU A 1 86 ? -9.608 -0.284 22.980 1.00 89.19 86 LEU A C 1
ATOM 694 O O . LEU A 1 86 ? -8.973 -1.295 23.289 1.00 89.19 86 LEU A O 1
ATOM 698 N N . THR A 1 87 ? -10.726 0.090 23.602 1.00 91.12 87 THR A N 1
ATOM 699 C CA . THR A 1 87 ? -11.403 -0.735 24.609 1.00 91.12 87 THR A CA 1
ATOM 700 C C . THR A 1 87 ? -12.229 -1.834 23.943 1.00 91.12 87 THR A C 1
ATOM 702 O O . THR A 1 87 ? -12.644 -1.706 22.789 1.00 91.12 87 THR A O 1
ATOM 705 N N . GLU A 1 88 ? -12.511 -2.913 24.675 1.00 88.00 88 GLU A N 1
ATOM 706 C CA . GLU A 1 88 ? -13.400 -3.981 24.192 1.00 88.00 88 GLU A CA 1
ATOM 707 C C . GLU A 1 88 ? -14.804 -3.458 23.862 1.00 88.00 88 GLU A C 1
ATOM 709 O O . GLU A 1 88 ? -15.384 -3.848 22.853 1.00 88.00 88 GLU A O 1
ATOM 714 N N . GLU A 1 89 ? -15.315 -2.512 24.654 1.00 91.06 89 GLU A N 1
ATOM 715 C CA . GLU A 1 89 ? -16.593 -1.838 24.403 1.00 91.06 89 GLU A CA 1
ATOM 716 C C . GLU A 1 89 ? -16.586 -1.080 23.068 1.00 91.06 89 GLU A C 1
ATOM 718 O O . GLU A 1 89 ? -17.502 -1.232 22.261 1.00 91.06 89 GLU A O 1
ATOM 723 N N . ALA A 1 90 ? -15.527 -0.314 22.785 1.00 88.62 90 ALA A N 1
ATOM 724 C CA . ALA A 1 90 ? -15.398 0.401 21.519 1.00 88.62 90 ALA A CA 1
ATOM 725 C C . ALA A 1 90 ? -15.312 -0.560 20.322 1.00 88.62 90 ALA A C 1
ATOM 727 O O . ALA A 1 90 ? -15.905 -0.298 19.275 1.00 88.62 90 ALA A O 1
ATOM 728 N N . ILE A 1 91 ? -14.606 -1.685 20.482 1.00 88.62 91 ILE A N 1
ATOM 729 C CA . ILE A 1 91 ? -14.531 -2.742 19.465 1.00 88.62 91 ILE A CA 1
ATOM 730 C C . ILE A 1 91 ? -15.922 -3.341 19.221 1.00 88.62 91 ILE A C 1
ATOM 732 O O . ILE A 1 91 ? -16.321 -3.483 18.067 1.00 88.62 91 ILE A O 1
ATOM 736 N N . ALA A 1 92 ? -16.680 -3.641 20.279 1.00 89.62 92 ALA A N 1
ATOM 737 C CA . ALA A 1 92 ? -18.025 -4.200 20.174 1.00 89.62 92 ALA A CA 1
ATOM 738 C C . ALA A 1 92 ? -19.003 -3.240 19.476 1.00 89.62 92 ALA A C 1
ATOM 740 O O . ALA A 1 92 ? -19.730 -3.658 18.575 1.00 89.62 92 ALA A O 1
ATOM 741 N N . ILE A 1 93 ? -18.974 -1.946 19.819 1.00 91.31 93 ILE A N 1
ATOM 742 C CA . ILE A 1 93 ? -19.779 -0.910 19.150 1.00 91.31 93 ILE A CA 1
ATOM 743 C C . ILE A 1 93 ? -19.441 -0.848 17.656 1.00 91.31 93 ILE A C 1
ATOM 745 O O . ILE A 1 93 ? -20.335 -0.787 16.810 1.00 91.31 93 ILE A O 1
ATOM 749 N N . ALA A 1 94 ? -18.151 -0.882 17.315 1.00 89.62 94 ALA A N 1
ATOM 750 C CA . ALA A 1 94 ? -17.710 -0.858 15.927 1.00 89.62 94 ALA A CA 1
ATOM 751 C C . ALA A 1 94 ? -18.141 -2.119 15.156 1.00 89.62 94 ALA A C 1
ATOM 753 O O . ALA A 1 94 ? -18.553 -2.008 14.001 1.00 89.62 94 ALA A O 1
ATOM 754 N N . MET A 1 95 ? -18.102 -3.297 15.789 1.00 88.50 95 MET A N 1
ATOM 755 C CA . MET A 1 95 ? -18.565 -4.558 15.195 1.00 88.50 95 MET A CA 1
ATOM 756 C C . MET A 1 95 ? -20.072 -4.541 14.924 1.00 88.50 95 MET A C 1
ATOM 758 O O . MET A 1 95 ? -20.485 -4.828 13.804 1.00 88.50 95 MET A O 1
ATOM 762 N N . GLN A 1 96 ? -20.882 -4.113 15.895 1.00 88.12 96 GLN A N 1
ATOM 763 C CA . GLN A 1 96 ? -22.333 -3.978 15.718 1.00 88.12 96 GLN A CA 1
ATOM 764 C C . GLN A 1 96 ? -22.676 -2.999 14.593 1.00 88.12 96 GLN A C 1
ATOM 766 O O . GLN A 1 96 ? -23.530 -3.279 13.754 1.00 88.12 96 GLN A O 1
ATOM 771 N N . HIS A 1 97 ? -21.980 -1.861 14.526 1.00 87.44 97 HIS A N 1
ATOM 772 C CA . HIS A 1 97 ? -22.179 -0.915 13.434 1.00 87.44 97 HIS A CA 1
ATOM 773 C C . HIS A 1 97 ? -21.843 -1.538 12.071 1.00 87.44 97 HIS A C 1
ATOM 775 O O . HIS A 1 97 ? -22.605 -1.390 11.114 1.00 87.44 97 HIS A O 1
ATOM 781 N N . ALA A 1 98 ? -20.740 -2.284 11.984 1.00 84.81 98 ALA A N 1
ATOM 782 C CA . ALA A 1 98 ? -20.359 -2.980 10.761 1.00 84.81 98 ALA A CA 1
ATOM 783 C C . ALA A 1 98 ? -21.404 -4.022 10.328 1.00 84.81 98 ALA A C 1
ATOM 785 O O . ALA A 1 98 ? -21.690 -4.125 9.138 1.00 84.81 98 ALA A O 1
ATOM 786 N N . GLU A 1 99 ? -22.008 -4.754 11.267 1.00 83.81 99 GLU A N 1
ATOM 787 C CA . GLU A 1 99 ? -23.109 -5.684 10.983 1.00 83.81 99 GLU A CA 1
ATOM 788 C C . GLU A 1 99 ? -24.346 -4.955 10.445 1.00 83.81 99 GLU A C 1
ATOM 790 O O . GLU A 1 99 ? -24.932 -5.400 9.462 1.00 83.81 99 GLU A O 1
ATOM 795 N N . THR A 1 100 ? -24.706 -3.798 11.014 1.00 82.38 100 THR A N 1
ATOM 796 C CA . THR A 1 100 ? -25.866 -3.016 10.540 1.00 82.38 100 THR A CA 1
ATOM 797 C C . THR A 1 100 ? -25.702 -2.448 9.130 1.00 82.38 100 THR A C 1
ATOM 799 O O . THR A 1 100 ? -26.697 -2.182 8.459 1.00 82.38 100 THR A O 1
ATOM 802 N N . LEU A 1 101 ? -24.461 -2.252 8.674 1.00 72.69 101 LEU A N 1
ATOM 803 C CA . LEU A 1 101 ? -24.155 -1.762 7.329 1.00 72.69 101 LEU A CA 1
ATOM 804 C C . LEU A 1 101 ? 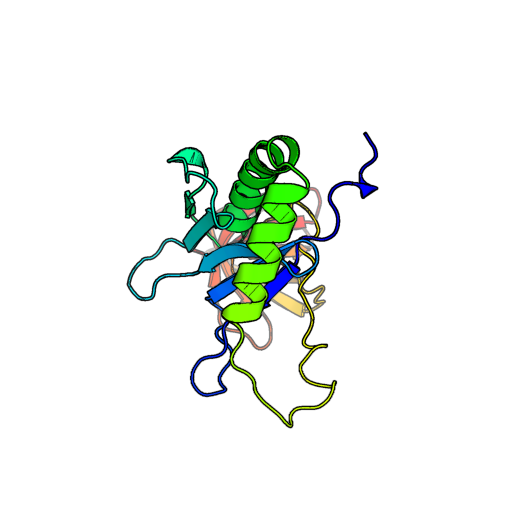-24.062 -2.879 6.284 1.00 72.69 101 LEU A C 1
ATOM 806 O O . LEU A 1 101 ? -24.053 -2.579 5.088 1.00 72.69 101 LEU A O 1
ATOM 810 N N . GLN A 1 102 ? -23.984 -4.149 6.693 1.00 64.38 102 GLN A N 1
ATOM 811 C CA . GLN A 1 102 ? -24.019 -5.250 5.738 1.00 64.38 102 GLN A CA 1
ATOM 812 C C . GLN A 1 102 ? -25.435 -5.349 5.161 1.00 64.38 102 GLN A C 1
ATOM 814 O O . GLN A 1 102 ? -26.391 -5.530 5.916 1.00 64.38 102 GLN A O 1
ATOM 819 N N . PRO A 1 103 ? -25.612 -5.234 3.833 1.00 53.56 103 PRO A N 1
ATOM 820 C CA . PRO A 1 103 ? -26.917 -5.456 3.242 1.00 53.56 103 PRO A CA 1
ATOM 821 C C . PRO A 1 103 ? -27.339 -6.894 3.541 1.00 53.56 103 PRO A C 1
ATOM 823 O O . PRO A 1 103 ? -26.614 -7.839 3.227 1.00 53.56 103 PRO A O 1
ATOM 826 N N . THR A 1 104 ? -28.517 -7.064 4.140 1.00 44.53 104 THR A N 1
ATOM 827 C CA . THR A 1 104 ? -29.156 -8.366 4.315 1.00 44.53 104 THR A CA 1
ATOM 828 C C . THR A 1 104 ? -29.365 -8.971 2.926 1.00 44.53 104 THR A C 1
ATOM 830 O O . THR A 1 104 ? -30.328 -8.640 2.240 1.00 44.53 104 THR A O 1
ATOM 833 N N . GLN A 1 105 ? -28.443 -9.817 2.464 1.00 44.44 105 GLN A N 1
ATOM 834 C CA . GLN A 1 105 ? -28.623 -10.639 1.268 1.00 44.44 105 GLN A CA 1
ATOM 835 C C . GLN A 1 105 ? -29.071 -12.038 1.708 1.00 44.44 105 GLN A C 1
ATOM 837 O O . GLN A 1 105 ? -28.232 -12.907 1.951 1.00 44.44 105 GLN A O 1
ATOM 842 N N . PRO A 1 106 ? -30.385 -12.293 1.852 1.00 39.78 106 PRO A N 1
ATOM 843 C CA . PRO A 1 106 ? -30.872 -13.647 2.057 1.00 39.78 106 PRO A CA 1
ATOM 844 C C . PRO A 1 106 ? -30.661 -14.450 0.763 1.00 39.78 106 PRO A C 1
ATOM 846 O O . PRO A 1 106 ? -31.332 -14.197 -0.234 1.00 39.78 106 PRO A O 1
ATOM 849 N N . GLY A 1 107 ? -29.733 -15.417 0.770 1.00 39.66 107 GLY A N 1
ATOM 850 C CA . GLY A 1 107 ? -29.690 -16.475 -0.254 1.00 39.66 107 GLY A CA 1
ATOM 851 C C . GLY A 1 107 ? -28.354 -16.805 -0.931 1.00 39.66 107 GLY A C 1
ATOM 852 O O . GLY A 1 107 ? -28.356 -17.664 -1.806 1.00 39.66 107 GLY A O 1
ATOM 853 N N . ALA A 1 108 ? -27.221 -16.201 -0.558 1.00 38.41 108 ALA A N 1
ATOM 854 C CA . ALA A 1 108 ? -25.901 -16.609 -1.067 1.00 38.41 108 ALA A CA 1
ATOM 855 C C . ALA A 1 108 ? -25.129 -17.384 0.011 1.00 38.41 108 ALA A C 1
ATOM 857 O O . ALA A 1 108 ? -24.217 -16.879 0.663 1.00 38.41 108 ALA A O 1
ATOM 858 N N . THR A 1 109 ? -25.583 -18.608 0.254 1.00 47.44 109 THR A N 1
ATOM 859 C CA . THR A 1 109 ? -25.139 -19.487 1.334 1.00 47.44 109 THR A CA 1
ATOM 860 C C . THR A 1 109 ? -23.664 -19.873 1.163 1.00 47.44 109 THR A C 1
ATOM 862 O O . THR A 1 109 ? -23.277 -20.516 0.190 1.00 47.44 109 THR A O 1
ATOM 865 N N . GLU A 1 110 ? -22.852 -19.457 2.137 1.00 42.50 110 GLU A N 1
ATOM 866 C CA . GLU A 1 110 ? -21.564 -20.032 2.569 1.00 42.50 110 GLU A CA 1
ATOM 867 C C . GLU A 1 110 ? -20.358 -20.010 1.608 1.00 42.50 110 GLU A C 1
ATOM 869 O O . GLU A 1 110 ? -19.232 -19.934 2.091 1.00 42.50 110 GLU A O 1
ATOM 874 N N . GLN A 1 111 ? -20.524 -19.981 0.283 1.00 38.56 111 GLN A N 1
ATOM 875 C CA . GLN A 1 111 ? -19.391 -20.089 -0.655 1.00 38.56 111 GLN A CA 1
ATOM 876 C C . GLN A 1 111 ? -18.694 -18.751 -0.979 1.00 38.56 111 GLN A C 1
ATOM 878 O O . GLN A 1 111 ? -17.487 -18.740 -1.216 1.00 38.56 111 GLN A O 1
ATOM 883 N N . ALA A 1 112 ? -19.401 -17.615 -0.922 1.00 41.12 112 ALA A N 1
ATOM 884 C CA . ALA A 1 112 ? -18.812 -16.280 -1.124 1.00 41.12 112 ALA A CA 1
ATOM 885 C C . ALA A 1 112 ? -18.055 -15.762 0.119 1.00 41.12 112 ALA A C 1
ATOM 887 O O . ALA A 1 112 ? -17.097 -15.001 0.011 1.00 41.12 112 ALA A O 1
ATOM 888 N N . ALA A 1 113 ? -18.423 -16.233 1.316 1.00 42.56 113 ALA A N 1
ATOM 889 C CA . ALA A 1 113 ? -17.772 -15.851 2.575 1.00 42.56 113 ALA A CA 1
ATOM 890 C C . ALA A 1 113 ? -16.322 -16.371 2.697 1.00 42.56 113 ALA A C 1
ATOM 892 O O . ALA A 1 113 ? -15.558 -15.905 3.541 1.00 42.56 113 ALA A O 1
ATOM 893 N N . GLN A 1 114 ? -15.927 -17.311 1.831 1.00 42.75 114 GLN A N 1
ATOM 894 C CA . GLN A 1 114 ? -14.578 -17.873 1.730 1.00 42.75 114 GLN A CA 1
ATOM 895 C C . GLN A 1 114 ? -13.739 -17.283 0.585 1.00 42.75 114 GLN A C 1
ATOM 897 O O . GLN A 1 114 ? -12.666 -17.819 0.286 1.00 42.75 114 GLN A O 1
ATOM 902 N N . GLU A 1 115 ? -14.154 -16.168 -0.033 1.00 46.44 115 GLU A N 1
ATOM 903 C CA . GLU A 1 115 ? -13.336 -15.430 -1.008 1.00 46.44 115 GLU A CA 1
ATOM 904 C C . GLU A 1 115 ? -12.131 -14.763 -0.327 1.00 46.44 115 GLU A C 1
ATOM 906 O O . GLU A 1 115 ? -12.120 -13.584 0.014 1.00 46.44 115 GLU A O 1
ATOM 911 N N . ARG A 1 116 ? -11.120 -15.608 -0.090 1.00 53.06 116 ARG A N 1
ATOM 912 C CA . ARG A 1 116 ? -9.757 -15.376 0.397 1.00 53.06 116 ARG A CA 1
ATOM 913 C C . ARG A 1 116 ? -9.523 -13.964 0.927 1.00 53.06 116 ARG A C 1
ATOM 915 O O . ARG A 1 116 ? -8.933 -13.143 0.222 1.00 53.06 116 ARG A O 1
ATOM 922 N N . LEU A 1 117 ? -9.866 -13.749 2.205 1.00 51.72 117 LEU A N 1
ATOM 923 C CA . LEU A 1 117 ? -9.183 -12.760 3.039 1.00 51.72 117 LEU A CA 1
ATOM 924 C C . LEU A 1 117 ? -7.689 -12.910 2.741 1.00 51.72 117 LEU A C 1
ATOM 926 O O . LEU A 1 117 ? -7.075 -13.924 3.089 1.00 51.72 117 LEU A O 1
ATOM 930 N N . GLN A 1 118 ? -7.109 -11.951 2.023 1.00 62.84 118 GLN A N 1
ATOM 931 C CA . GLN A 1 118 ? -5.669 -11.961 1.861 1.00 62.84 118 GLN A CA 1
ATOM 932 C C . GLN A 1 118 ? -5.119 -11.584 3.223 1.00 62.84 118 GLN A C 1
ATOM 934 O O . GLN A 1 118 ? -5.286 -10.443 3.657 1.00 62.84 118 GLN A O 1
ATOM 939 N N . VAL A 1 119 ? -4.508 -12.549 3.911 1.00 62.41 119 VAL A N 1
ATOM 940 C CA . VAL A 1 119 ? -3.768 -12.252 5.130 1.00 62.41 119 VAL A CA 1
ATOM 941 C C . VAL A 1 119 ? -2.751 -11.178 4.776 1.00 62.41 119 VAL A C 1
ATOM 943 O O . VAL A 1 119 ? -1.987 -11.312 3.815 1.00 62.41 119 VAL A O 1
ATOM 946 N N . LEU A 1 120 ? -2.747 -10.096 5.544 1.00 61.59 120 LEU A N 1
ATOM 947 C CA . LEU A 1 120 ? -1.790 -9.010 5.444 1.00 61.59 120 LEU A CA 1
ATOM 948 C C . LEU A 1 120 ? -0.425 -9.487 5.971 1.00 61.59 120 LEU A C 1
ATOM 950 O O . LEU A 1 120 ? 0.163 -8.906 6.883 1.00 61.59 120 LEU A O 1
ATOM 954 N N . GLU A 1 121 ? 0.109 -10.567 5.415 1.00 51.62 121 GLU A N 1
ATOM 955 C CA . GLU A 1 121 ? 1.336 -11.192 5.871 1.00 51.62 121 GLU A CA 1
ATOM 956 C C . GLU A 1 121 ? 2.561 -10.575 5.188 1.00 51.62 121 GLU A C 1
ATOM 958 O O . GLU A 1 121 ? 2.657 -10.409 3.970 1.00 51.62 121 GLU A O 1
ATOM 963 N N . ASN A 1 122 ? 3.544 -10.288 6.040 1.00 40.47 122 ASN A N 1
ATOM 964 C CA . ASN A 1 122 ? 4.950 -10.035 5.744 1.00 40.47 122 ASN A CA 1
ATOM 965 C C . ASN A 1 122 ? 5.340 -8.673 5.114 1.00 40.47 122 ASN A C 1
ATOM 967 O O . ASN A 1 122 ? 4.784 -8.209 4.122 1.00 40.47 122 ASN A O 1
ATOM 971 N N . ASN A 1 123 ? 6.356 -8.029 5.699 1.00 43.03 123 ASN A N 1
ATOM 972 C CA . ASN A 1 123 ? 6.921 -6.693 5.408 1.00 43.03 123 ASN A CA 1
ATOM 973 C C . ASN A 1 123 ? 7.598 -6.539 4.016 1.00 43.03 123 ASN A C 1
ATOM 975 O O . ASN A 1 123 ? 8.659 -5.935 3.892 1.00 43.03 123 ASN A O 1
ATOM 979 N N . ARG A 1 124 ? 7.042 -7.106 2.935 1.00 41.97 124 ARG A N 1
ATOM 980 C CA . ARG A 1 124 ? 7.696 -7.153 1.608 1.00 41.97 124 ARG A CA 1
ATOM 981 C C . ARG A 1 124 ? 6.931 -6.394 0.518 1.00 41.97 124 ARG A C 1
ATOM 983 O O . ARG A 1 124 ? 5.762 -6.694 0.310 1.00 41.97 124 ARG A O 1
ATOM 990 N N . ALA A 1 125 ? 7.637 -5.484 -0.174 1.00 39.78 125 ALA A N 1
ATOM 991 C CA . ALA A 1 125 ? 7.258 -4.512 -1.231 1.00 39.78 125 ALA A CA 1
ATOM 992 C C . ALA A 1 125 ? 6.147 -4.886 -2.241 1.00 39.78 125 ALA A C 1
ATOM 994 O O . ALA A 1 125 ? 5.574 -3.986 -2.838 1.00 39.78 125 ALA A O 1
ATOM 995 N N . ALA A 1 126 ? 5.847 -6.168 -2.455 1.00 35.41 126 ALA A N 1
ATOM 996 C CA . ALA A 1 126 ? 4.710 -6.656 -3.235 1.00 35.41 126 ALA A CA 1
ATOM 997 C C . ALA A 1 126 ? 4.615 -8.189 -3.138 1.00 35.41 126 ALA A C 1
ATOM 999 O O . ALA A 1 126 ? 5.607 -8.863 -2.823 1.00 35.41 126 ALA A O 1
ATOM 1000 N N . GLN A 1 127 ? 3.434 -8.748 -3.428 1.00 37.09 127 GLN A N 1
ATOM 1001 C CA . GLN A 1 127 ? 3.231 -10.195 -3.492 1.00 37.09 127 GLN A CA 1
ATOM 1002 C C . GLN A 1 127 ? 3.988 -10.763 -4.696 1.00 37.09 127 GLN A C 1
ATO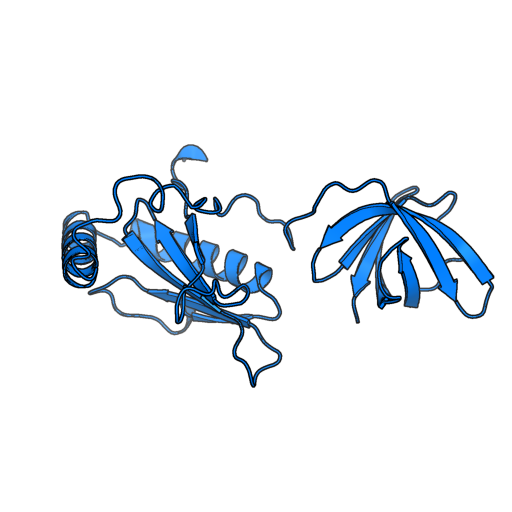M 1004 O O . GLN A 1 127 ? 3.697 -10.475 -5.855 1.00 37.09 127 GLN A O 1
ATOM 1009 N N . ARG A 1 128 ? 5.017 -11.551 -4.397 1.00 47.03 128 ARG A N 1
ATOM 1010 C CA . ARG A 1 128 ? 5.884 -12.181 -5.383 1.00 47.03 128 ARG A CA 1
ATOM 1011 C C . ARG A 1 128 ? 5.303 -13.531 -5.767 1.00 47.03 128 ARG A C 1
ATOM 1013 O O . ARG A 1 128 ? 5.368 -14.469 -4.975 1.00 47.03 128 ARG A O 1
ATOM 1020 N N . HIS A 1 129 ? 4.796 -13.646 -6.989 1.00 47.91 129 HIS A N 1
ATOM 1021 C CA . HIS A 1 129 ? 4.510 -14.957 -7.561 1.00 47.91 129 HIS A CA 1
ATOM 1022 C C . HIS A 1 129 ? 5.852 -15.626 -7.841 1.00 47.91 129 HIS A C 1
ATOM 1024 O O . HIS A 1 129 ? 6.686 -15.084 -8.574 1.00 47.91 129 HIS A O 1
ATOM 1030 N N . ARG A 1 130 ? 6.105 -16.774 -7.208 1.00 44.00 130 ARG A N 1
ATOM 1031 C CA . ARG A 1 130 ? 7.302 -17.570 -7.479 1.00 44.00 130 ARG A CA 1
ATOM 1032 C C . ARG A 1 130 ? 7.137 -18.180 -8.866 1.00 44.00 130 ARG A C 1
ATOM 1034 O O . ARG A 1 130 ? 6.512 -19.219 -9.028 1.00 44.00 130 ARG A O 1
ATOM 1041 N N . VAL A 1 131 ? 7.662 -17.483 -9.860 1.00 52.56 131 VAL A N 1
ATOM 1042 C CA . VAL A 1 131 ? 7.718 -17.932 -11.245 1.00 52.56 131 VAL A CA 1
ATOM 1043 C C . VAL A 1 131 ? 9.145 -18.379 -11.538 1.00 52.56 131 VAL A C 1
ATOM 1045 O O . VAL A 1 131 ? 10.090 -17.861 -10.948 1.00 52.56 131 VAL A O 1
ATOM 1048 N N . LEU A 1 132 ? 9.304 -19.374 -12.403 1.00 57.75 132 LEU A N 1
ATOM 1049 C CA . LEU A 1 132 ? 10.577 -19.677 -13.045 1.00 57.75 132 LEU A CA 1
ATOM 1050 C C . LEU A 1 132 ? 10.355 -19.429 -14.536 1.00 57.75 132 LEU A C 1
ATOM 1052 O O . LEU A 1 132 ? 10.066 -20.352 -15.289 1.00 57.75 132 LEU A O 1
ATOM 1056 N N . LYS A 1 133 ? 10.355 -18.153 -14.925 1.00 68.56 133 LYS A N 1
ATOM 1057 C CA . LYS A 1 133 ? 10.200 -17.754 -16.328 1.00 68.56 133 LYS A CA 1
ATOM 1058 C C . LYS A 1 133 ? 11.556 -17.355 -16.886 1.00 68.56 133 LYS A C 1
ATOM 1060 O O . LYS A 1 133 ? 12.330 -16.682 -16.205 1.00 68.56 133 LYS A O 1
ATOM 1065 N N . SER A 1 134 ? 11.817 -17.754 -18.121 1.00 80.69 134 SER A N 1
ATOM 1066 C CA . SER A 1 134 ? 12.877 -17.166 -18.929 1.00 80.69 134 SER A CA 1
ATOM 1067 C C . SER A 1 134 ? 12.559 -15.696 -19.204 1.00 80.69 134 SER A C 1
ATOM 1069 O O . SER A 1 134 ? 11.403 -15.318 -19.425 1.00 80.69 134 SER A O 1
ATOM 1071 N N . GLY A 1 135 ? 13.587 -14.863 -19.153 1.00 88.25 135 GLY A N 1
ATOM 1072 C CA . GLY A 1 135 ? 13.531 -13.473 -19.567 1.00 88.25 135 GLY A CA 1
ATOM 1073 C C . GLY A 1 135 ? 14.868 -13.036 -20.145 1.00 88.25 135 GLY A C 1
ATOM 1074 O O . GLY A 1 135 ? 15.878 -13.718 -19.980 1.00 88.25 135 GLY A O 1
ATOM 1075 N N . SER A 1 136 ? 14.881 -11.875 -20.779 1.00 87.75 136 SER A N 1
ATOM 1076 C CA . SER A 1 136 ? 16.066 -11.299 -21.402 1.00 87.75 136 SER A CA 1
ATOM 1077 C C . SER A 1 136 ? 16.186 -9.834 -20.997 1.00 87.75 136 SER A C 1
ATOM 1079 O O . SER A 1 136 ? 15.202 -9.095 -20.958 1.00 87.75 136 SER A O 1
ATOM 1081 N N . ILE A 1 137 ? 17.400 -9.431 -20.639 1.00 93.25 137 ILE A N 1
ATOM 1082 C CA . ILE A 1 137 ? 17.774 -8.058 -20.320 1.00 93.25 137 ILE A CA 1
ATOM 1083 C C . ILE A 1 137 ? 18.336 -7.434 -21.593 1.00 93.25 137 ILE A C 1
ATOM 1085 O O . ILE A 1 137 ? 19.394 -7.850 -22.060 1.00 93.25 137 ILE A O 1
ATOM 1089 N N . GLU A 1 138 ? 17.640 -6.442 -22.136 1.00 91.25 138 GLU A N 1
ATOM 1090 C CA . GLU A 1 138 ? 17.997 -5.753 -23.374 1.00 91.25 138 GLU A CA 1
ATOM 1091 C C . GLU A 1 138 ? 18.472 -4.327 -23.084 1.00 91.25 138 GLU A C 1
ATOM 1093 O O . GLU A 1 138 ? 17.806 -3.542 -22.400 1.00 91.25 138 GLU A O 1
ATOM 1098 N N . PHE A 1 139 ? 19.638 -3.979 -23.617 1.00 90.25 139 PHE A N 1
ATOM 1099 C CA . PHE A 1 139 ? 20.225 -2.647 -23.520 1.00 90.25 139 PHE A CA 1
ATOM 1100 C C . PHE A 1 139 ? 21.123 -2.380 -24.732 1.00 90.25 139 PHE A C 1
ATOM 1102 O O . PHE A 1 139 ? 21.449 -3.287 -25.494 1.00 90.25 139 PHE A O 1
ATOM 1109 N N . ASN A 1 140 ? 21.580 -1.136 -24.898 1.00 82.44 140 ASN A N 1
ATOM 1110 C CA . ASN A 1 140 ? 22.396 -0.722 -26.052 1.00 82.44 140 ASN A CA 1
ATOM 1111 C C . ASN A 1 140 ? 23.709 -1.516 -26.233 1.00 82.44 140 ASN A C 1
ATOM 1113 O O . ASN A 1 140 ? 24.343 -1.405 -27.275 1.00 82.44 140 ASN A O 1
ATOM 1117 N N . GLY A 1 141 ? 24.134 -2.283 -25.224 1.00 76.12 141 GLY A N 1
ATOM 1118 C CA . GLY A 1 141 ? 25.338 -3.114 -25.250 1.00 76.12 141 GLY A CA 1
ATOM 1119 C C . GLY A 1 141 ? 25.090 -4.607 -25.494 1.00 76.12 141 GLY A C 1
ATOM 1120 O O . GLY A 1 141 ? 26.058 -5.362 -25.490 1.00 76.12 141 GLY A O 1
ATOM 1121 N N . GLY A 1 142 ? 23.839 -5.044 -25.692 1.00 87.62 142 GLY A N 1
ATOM 1122 C CA . GLY A 1 142 ? 23.503 -6.432 -26.015 1.00 87.62 142 GLY A CA 1
ATOM 1123 C C . GLY A 1 142 ? 22.270 -6.972 -25.288 1.00 87.62 142 GLY A C 1
ATOM 1124 O O . GLY A 1 142 ? 21.500 -6.233 -24.672 1.00 87.62 142 GLY A O 1
ATOM 1125 N N . VAL A 1 143 ? 22.105 -8.292 -25.379 1.00 89.00 143 VAL A N 1
ATOM 1126 C CA . VAL A 1 143 ? 21.023 -9.048 -24.739 1.00 89.00 143 VAL A CA 1
ATOM 1127 C C . VAL A 1 143 ? 21.632 -10.077 -23.793 1.00 89.00 143 VAL A C 1
ATOM 1129 O O . VAL A 1 143 ? 22.558 -10.794 -24.170 1.00 89.00 143 VAL A O 1
ATOM 1132 N N . ILE A 1 144 ? 21.132 -10.135 -22.559 1.00 89.19 144 ILE A N 1
ATOM 1133 C CA . ILE A 1 144 ? 21.585 -11.083 -21.534 1.00 89.19 144 ILE A CA 1
ATOM 1134 C C . ILE A 1 144 ? 20.399 -11.907 -21.043 1.00 89.19 144 ILE A C 1
ATOM 1136 O O . ILE A 1 144 ? 19.418 -11.353 -20.547 1.00 89.19 144 ILE A O 1
ATOM 1140 N N . ASP A 1 145 ? 20.511 -13.230 -21.114 1.00 88.88 145 ASP A N 1
ATOM 1141 C CA . ASP A 1 145 ? 19.494 -14.128 -20.573 1.00 88.88 145 ASP A CA 1
ATOM 1142 C C . ASP A 1 145 ? 19.447 -14.084 -19.043 1.00 88.88 145 ASP A C 1
ATOM 1144 O O . ASP A 1 145 ? 20.465 -14.022 -18.342 1.00 88.88 145 ASP A O 1
ATOM 1148 N N . CYS A 1 146 ? 18.233 -14.149 -18.510 1.00 90.25 146 CYS A N 1
ATOM 1149 C CA . CYS A 1 146 ? 17.970 -14.166 -17.084 1.00 90.25 146 CYS A CA 1
ATOM 1150 C C . CYS A 1 146 ? 16.804 -15.096 -16.737 1.00 90.25 146 CYS A C 1
ATOM 1152 O O . CYS A 1 146 ? 15.930 -15.409 -17.546 1.00 90.25 146 CYS A O 1
ATOM 1154 N N . LEU A 1 147 ? 16.775 -15.526 -15.481 1.00 84.50 147 LEU A N 1
ATOM 1155 C CA . LEU A 1 147 ? 15.635 -16.212 -14.895 1.00 84.50 147 LEU A CA 1
ATOM 1156 C C . LEU A 1 147 ? 14.885 -15.241 -13.993 1.00 84.50 147 LEU A C 1
ATOM 1158 O O . LEU A 1 147 ? 15.427 -14.745 -13.003 1.00 84.50 147 LEU A O 1
ATOM 1162 N N . VAL A 1 148 ? 13.611 -15.011 -14.287 1.00 86.44 148 VAL A N 1
ATOM 1163 C CA . VAL A 1 148 ? 12.717 -14.265 -13.405 1.00 86.44 148 VAL A CA 1
ATOM 1164 C C . VAL A 1 148 ? 12.320 -15.202 -12.272 1.00 86.44 148 VAL A C 1
ATOM 1166 O O . VAL A 1 148 ? 11.570 -16.148 -12.491 1.00 86.44 148 VAL A O 1
ATOM 1169 N N . ARG A 1 149 ? 12.853 -14.965 -11.068 1.00 78.25 149 ARG A N 1
ATOM 1170 C CA . ARG A 1 149 ? 12.638 -15.792 -9.860 1.00 78.25 149 ARG A CA 1
ATOM 1171 C C . ARG A 1 149 ? 11.370 -15.415 -9.112 1.00 78.25 149 ARG A C 1
ATOM 1173 O O . ARG A 1 149 ? 10.802 -16.209 -8.359 1.00 78.25 149 ARG A O 1
ATOM 1180 N N . ASN A 1 150 ? 11.005 -14.149 -9.223 1.00 74.12 150 ASN A N 1
ATOM 1181 C CA . ASN A 1 150 ? 9.745 -13.620 -8.759 1.00 74.12 150 ASN A CA 1
ATOM 1182 C C . ASN A 1 150 ? 9.462 -12.291 -9.441 1.00 74.12 150 ASN A C 1
ATOM 1184 O O . ASN A 1 150 ? 10.379 -11.567 -9.831 1.00 74.12 150 ASN A O 1
ATOM 1188 N N . ILE A 1 151 ? 8.178 -11.986 -9.538 1.00 77.62 151 ILE A N 1
ATOM 1189 C CA . ILE A 1 151 ? 7.678 -10.758 -10.127 1.00 77.62 151 ILE A CA 1
ATOM 1190 C C . ILE A 1 151 ? 6.541 -10.205 -9.280 1.00 77.62 151 ILE A C 1
ATOM 1192 O O . ILE A 1 151 ? 5.829 -10.951 -8.603 1.00 77.62 151 ILE A O 1
ATOM 1196 N N . SER A 1 152 ? 6.407 -8.893 -9.325 1.00 71.06 152 SER A N 1
ATOM 1197 C CA . SER A 1 152 ? 5.356 -8.095 -8.713 1.00 71.06 152 SER A CA 1
ATOM 1198 C C . SER A 1 152 ? 4.946 -6.974 -9.660 1.00 71.06 152 SER A C 1
ATOM 1200 O O . SER A 1 152 ? 5.643 -6.728 -10.637 1.00 71.06 152 SER A O 1
ATOM 1202 N N . GLU A 1 153 ? 3.872 -6.250 -9.347 1.00 69.75 153 GLU A N 1
ATOM 1203 C CA . GLU A 1 153 ? 3.454 -5.068 -10.114 1.00 69.75 153 GLU A CA 1
ATOM 1204 C C . GLU A 1 153 ? 4.558 -3.999 -10.220 1.00 69.75 153 GLU A C 1
ATOM 1206 O O . GLU A 1 153 ? 4.661 -3.325 -11.234 1.00 69.75 153 GLU A O 1
ATOM 1211 N N . THR A 1 154 ? 5.421 -3.873 -9.206 1.00 75.88 154 THR A N 1
ATOM 1212 C CA . THR A 1 154 ? 6.422 -2.796 -9.109 1.00 75.88 154 THR A CA 1
ATOM 1213 C C . THR A 1 154 ? 7.843 -3.215 -9.484 1.00 75.88 154 THR A C 1
ATOM 1215 O O . THR A 1 154 ? 8.748 -2.382 -9.484 1.00 75.88 154 THR A O 1
ATOM 1218 N N . GLY A 1 155 ? 8.087 -4.493 -9.784 1.00 83.50 155 GLY A N 1
ATOM 1219 C CA . GLY A 1 155 ? 9.444 -4.967 -10.040 1.00 83.50 155 GLY A CA 1
ATOM 1220 C C . GLY A 1 155 ? 9.602 -6.480 -10.076 1.00 83.50 155 GLY A C 1
ATOM 1221 O O . GLY A 1 155 ? 8.640 -7.241 -9.931 1.00 83.50 155 GLY A O 1
ATOM 1222 N N . ALA A 1 156 ? 10.847 -6.926 -10.221 1.00 87.25 156 ALA A N 1
ATOM 1223 C CA . ALA A 1 156 ? 11.206 -8.337 -10.320 1.00 87.25 156 ALA A CA 1
ATOM 1224 C C . ALA A 1 156 ? 12.535 -8.649 -9.619 1.00 87.25 156 ALA A C 1
ATOM 1226 O O . ALA A 1 156 ? 13.379 -7.775 -9.416 1.00 87.25 156 ALA A O 1
ATOM 1227 N N . ALA A 1 157 ? 12.733 -9.917 -9.258 1.00 86.50 157 ALA A N 1
ATOM 1228 C CA . ALA A 1 157 ? 14.053 -10.443 -8.928 1.00 86.50 157 ALA A CA 1
ATOM 1229 C C . ALA A 1 157 ? 14.524 -11.374 -10.044 1.00 86.50 157 ALA A C 1
ATOM 1231 O O . ALA A 1 157 ? 13.870 -12.375 -10.354 1.00 86.50 157 ALA A O 1
ATOM 1232 N N . LEU A 1 158 ? 15.680 -11.042 -10.602 1.00 92.44 158 LEU A N 1
ATOM 1233 C CA . LEU A 1 158 ? 16.320 -11.735 -11.705 1.00 92.44 158 LEU A CA 1
ATOM 1234 C C . LEU A 1 158 ? 17.510 -12.534 -11.181 1.00 92.44 158 LEU A C 1
ATOM 1236 O O . LEU A 1 158 ? 18.211 -12.099 -10.266 1.00 92.44 158 LEU A O 1
ATOM 1240 N N . GLU A 1 159 ? 17.740 -13.698 -11.769 1.00 89.19 159 GLU A N 1
ATOM 1241 C CA . GLU A 1 159 ? 18.962 -14.477 -11.617 1.00 89.19 159 GLU A CA 1
ATOM 1242 C C . GLU A 1 159 ? 19.680 -14.510 -12.968 1.00 89.19 159 GLU A C 1
ATOM 1244 O O . GLU A 1 159 ? 19.072 -14.825 -13.988 1.00 89.19 159 GLU A O 1
ATOM 1249 N N . VAL A 1 160 ? 20.952 -14.125 -12.976 1.00 90.50 160 VAL A N 1
ATOM 1250 C CA . VAL A 1 160 ? 21.786 -13.961 -14.176 1.00 90.50 160 VAL A CA 1
ATOM 1251 C C . VAL A 1 160 ? 23.080 -14.749 -14.015 1.00 90.50 160 VAL A C 1
ATOM 1253 O O . VAL A 1 160 ? 23.517 -15.016 -12.895 1.00 90.50 160 VAL A O 1
ATOM 1256 N N . ALA A 1 161 ? 23.737 -15.102 -15.120 1.00 84.62 161 ALA A N 1
ATOM 1257 C CA . ALA A 1 161 ? 25.034 -15.778 -15.055 1.00 84.62 161 ALA A CA 1
ATOM 1258 C C . ALA A 1 161 ? 26.102 -14.907 -14.361 1.00 84.62 161 ALA A C 1
ATOM 1260 O O . ALA A 1 161 ? 26.863 -15.404 -13.525 1.00 84.62 161 ALA A O 1
ATOM 1261 N N . SER A 1 162 ? 26.107 -13.606 -14.672 1.00 84.06 162 SER A N 1
ATOM 1262 C CA . SER A 1 162 ? 26.949 -12.580 -14.055 1.00 84.06 162 SER A CA 1
ATOM 1263 C C . SER A 1 162 ? 26.226 -11.227 -14.072 1.00 84.06 162 SER A C 1
ATOM 1265 O O . SER A 1 162 ? 25.681 -10.859 -15.111 1.00 84.06 162 SER A O 1
ATOM 1267 N N . PRO A 1 163 ? 26.211 -10.466 -12.961 1.00 83.81 163 PRO A N 1
ATOM 1268 C CA . PRO A 1 163 ? 25.654 -9.113 -12.940 1.00 83.81 163 PRO A CA 1
ATOM 1269 C C . PRO A 1 163 ? 26.605 -8.055 -13.526 1.00 83.81 163 PRO A C 1
ATOM 1271 O O . PRO A 1 163 ? 26.214 -6.895 -13.670 1.00 83.81 163 PRO A O 1
ATOM 1274 N N . LEU A 1 164 ? 27.861 -8.420 -13.810 1.00 82.44 164 LEU A N 1
ATOM 1275 C CA . LEU A 1 164 ? 28.862 -7.507 -14.358 1.00 82.44 164 LEU A CA 1
ATOM 1276 C C . LEU A 1 164 ? 28.498 -7.135 -15.800 1.00 82.44 164 LEU A C 1
ATOM 1278 O O . LEU A 1 164 ? 28.205 -8.009 -16.609 1.00 82.44 164 LEU A O 1
ATOM 1282 N N . GLY A 1 165 ? 28.530 -5.838 -16.112 1.00 84.62 165 GLY A N 1
ATOM 1283 C CA . GLY A 1 165 ? 28.192 -5.317 -17.442 1.00 84.62 165 GLY A CA 1
ATOM 1284 C C . GLY A 1 165 ? 26.706 -5.012 -17.662 1.00 84.62 165 GLY A C 1
ATOM 1285 O O . GLY A 1 165 ? 26.361 -4.464 -18.703 1.00 84.62 165 GLY A O 1
ATOM 1286 N N . ILE A 1 166 ? 25.834 -5.295 -16.686 1.00 91.00 166 ILE A N 1
ATOM 1287 C CA . ILE A 1 166 ? 24.413 -4.929 -16.763 1.00 91.00 166 ILE A CA 1
ATOM 1288 C C . ILE A 1 166 ? 24.238 -3.466 -16.314 1.00 91.00 166 ILE A C 1
ATOM 1290 O O . ILE A 1 166 ? 24.554 -3.153 -15.152 1.00 91.00 166 ILE A O 1
ATOM 1294 N N . PRO A 1 167 ? 23.741 -2.567 -17.188 1.00 90.62 167 PRO A N 1
ATOM 1295 C CA . PRO A 1 167 ? 23.574 -1.149 -16.872 1.00 90.62 167 PRO A CA 1
ATOM 1296 C C . PRO A 1 167 ? 22.531 -0.924 -15.772 1.00 90.62 167 PRO A C 1
ATOM 1298 O O . PRO A 1 167 ? 21.724 -1.798 -15.466 1.00 90.62 167 PRO A O 1
ATOM 1301 N N . GLU A 1 168 ? 22.532 0.265 -15.165 1.00 90.81 168 GLU A N 1
ATOM 1302 C CA . GLU A 1 168 ? 21.551 0.604 -14.122 1.00 90.81 168 GLU A CA 1
ATOM 1303 C C . GLU A 1 168 ? 20.116 0.670 -14.639 1.00 90.81 168 GLU A C 1
ATOM 1305 O O . GLU A 1 168 ? 19.194 0.429 -13.864 1.00 90.81 168 GLU A O 1
ATOM 1310 N N . THR A 1 169 ? 19.931 0.963 -15.929 1.00 92.06 169 THR A N 1
ATOM 1311 C CA . THR A 1 169 ? 18.627 0.955 -16.595 1.00 92.06 169 THR A CA 1
ATOM 1312 C C . THR A 1 169 ? 18.671 0.100 -17.854 1.00 92.06 169 THR A C 1
ATOM 1314 O O . THR A 1 169 ? 19.644 0.144 -18.607 1.00 92.06 169 THR A O 1
ATOM 1317 N N . PHE A 1 170 ? 17.629 -0.697 -18.066 1.00 94.81 170 PHE A N 1
ATOM 1318 C CA . PHE A 1 170 ? 17.499 -1.609 -19.203 1.00 94.81 170 PHE A CA 1
ATOM 1319 C C . PHE A 1 170 ? 16.036 -1.987 -19.429 1.00 94.81 170 PHE A C 1
ATOM 1321 O O . PHE A 1 170 ? 15.180 -1.700 -18.592 1.00 94.81 170 PHE A O 1
ATOM 1328 N N . ASN A 1 171 ? 15.749 -2.663 -20.537 1.00 93.31 171 ASN A N 1
ATOM 1329 C CA . ASN A 1 171 ? 14.446 -3.269 -20.778 1.00 93.31 171 ASN A CA 1
ATOM 1330 C C . ASN A 1 171 ? 14.478 -4.745 -20.372 1.00 93.31 171 ASN A C 1
ATOM 1332 O O . ASN A 1 171 ? 15.398 -5.476 -20.728 1.00 93.31 171 ASN A O 1
ATOM 1336 N N . LEU A 1 172 ? 13.488 -5.182 -19.600 1.00 94.19 172 LEU A N 1
ATOM 1337 C CA . LEU A 1 172 ? 13.285 -6.580 -19.247 1.00 94.19 172 LEU A CA 1
ATOM 1338 C C . LEU A 1 172 ? 12.170 -7.152 -20.116 1.00 94.19 172 LEU A C 1
ATOM 1340 O O . LEU A 1 172 ? 11.009 -6.759 -19.985 1.00 94.19 172 LEU A O 1
ATOM 1344 N N . VAL A 1 173 ? 12.521 -8.123 -20.948 1.00 89.62 173 VAL A N 1
ATOM 1345 C CA . VAL A 1 173 ? 11.576 -8.940 -21.707 1.00 89.62 173 VAL A CA 1
ATOM 1346 C C . VAL A 1 173 ? 11.332 -10.224 -20.930 1.00 89.62 173 VAL A C 1
ATOM 1348 O O . VAL A 1 173 ? 12.272 -10.894 -20.513 1.00 89.62 173 VAL A O 1
ATOM 1351 N N . ILE A 1 174 ? 10.072 -10.582 -20.706 1.00 86.62 174 ILE A N 1
ATOM 1352 C CA . ILE A 1 174 ? 9.702 -11.811 -19.995 1.00 86.62 174 ILE A CA 1
ATOM 1353 C C . ILE A 1 174 ? 8.908 -12.674 -20.963 1.00 86.62 174 ILE A C 1
ATOM 1355 O O . ILE A 1 174 ? 7.995 -12.178 -21.617 1.00 86.62 174 ILE A O 1
ATOM 1359 N N . SER A 1 175 ? 9.231 -13.964 -21.065 1.00 77.56 175 SER A N 1
ATOM 1360 C CA . SER A 1 175 ? 8.536 -14.855 -21.997 1.00 77.56 175 SER A CA 1
ATOM 1361 C C . SER A 1 175 ? 7.020 -14.862 -21.737 1.00 77.56 175 SER A C 1
ATOM 1363 O O . SER A 1 175 ? 6.565 -15.220 -20.644 1.00 77.56 175 SER A O 1
ATOM 1365 N N . GLY A 1 176 ? 6.248 -14.467 -22.756 1.00 70.50 176 GLY A N 1
ATOM 1366 C CA . GLY A 1 176 ? 4.785 -14.370 -22.707 1.00 70.50 176 GLY A CA 1
ATOM 1367 C C . GLY A 1 176 ? 4.230 -13.100 -22.049 1.00 70.50 176 GLY A C 1
ATOM 1368 O O . GLY A 1 176 ? 3.060 -13.094 -21.684 1.00 70.50 176 GLY A O 1
ATOM 1369 N N . ASP A 1 177 ? 5.046 -12.062 -21.856 1.00 74.12 177 ASP A N 1
ATOM 1370 C CA . ASP A 1 177 ? 4.646 -10.766 -21.290 1.00 74.12 177 ASP A CA 1
ATOM 1371 C C . ASP A 1 177 ? 5.276 -9.611 -22.096 1.00 74.12 177 ASP A C 1
ATOM 1373 O O . ASP A 1 177 ? 6.174 -9.816 -22.917 1.00 74.12 177 ASP A O 1
ATOM 1377 N N . SER A 1 178 ? 4.814 -8.388 -21.851 1.00 76.38 178 SER A N 1
ATOM 1378 C CA . SER A 1 178 ? 5.322 -7.172 -22.485 1.00 76.38 178 SER A CA 1
ATOM 1379 C C . SER A 1 178 ? 6.688 -6.765 -21.924 1.00 76.38 178 SER A C 1
ATOM 1381 O O . SER A 1 178 ? 6.977 -6.935 -20.734 1.00 76.38 178 SER A O 1
ATOM 1383 N N . SER A 1 179 ? 7.522 -6.175 -22.785 1.00 84.94 179 SER A N 1
ATOM 1384 C CA . SER A 1 179 ? 8.793 -5.563 -22.382 1.00 84.94 179 SER A CA 1
ATOM 1385 C C . SER A 1 179 ? 8.550 -4.400 -21.418 1.00 84.94 179 SER A C 1
ATOM 1387 O O . SER A 1 179 ? 7.656 -3.581 -21.639 1.00 84.94 179 SER A O 1
ATOM 1389 N N . ARG A 1 180 ? 9.334 -4.329 -20.339 1.00 88.38 180 ARG A N 1
ATOM 1390 C CA . ARG A 1 180 ? 9.224 -3.280 -19.315 1.00 88.38 180 ARG A CA 1
ATOM 1391 C C . ARG A 1 180 ? 10.558 -2.605 -19.068 1.00 88.38 180 ARG A C 1
ATOM 1393 O O . ARG A 1 180 ? 11.564 -3.280 -18.844 1.00 88.38 180 ARG A O 1
ATOM 1400 N N . ARG A 1 181 ? 10.553 -1.274 -19.018 1.00 89.38 181 ARG A N 1
ATOM 1401 C CA . ARG A 1 181 ? 11.725 -0.513 -18.594 1.00 89.38 181 ARG A CA 1
ATOM 1402 C C . ARG A 1 181 ? 11.953 -0.727 -17.100 1.00 89.38 181 ARG A C 1
ATOM 1404 O O . ARG A 1 181 ? 11.019 -0.740 -16.300 1.00 89.38 181 ARG A O 1
ATOM 1411 N N . CYS A 1 182 ? 13.205 -0.971 -16.753 1.00 92.25 182 CYS A N 1
ATOM 1412 C CA . CYS A 1 182 ? 13.624 -1.375 -15.426 1.00 92.25 182 CYS A CA 1
ATOM 1413 C C . CYS A 1 182 ? 14.813 -0.542 -14.959 1.00 92.25 182 CYS A C 1
ATOM 1415 O O . CYS A 1 182 ? 15.698 -0.210 -15.751 1.00 92.25 182 CYS A O 1
ATOM 1417 N N . GLN A 1 183 ? 14.873 -0.298 -13.653 1.00 91.06 183 GLN A N 1
ATOM 1418 C CA . GLN A 1 183 ? 16.046 0.227 -12.964 1.00 91.06 183 GLN A CA 1
ATOM 1419 C C . GLN A 1 183 ? 16.513 -0.752 -11.886 1.00 91.06 183 GLN A C 1
ATOM 1421 O O . GLN A 1 183 ? 15.703 -1.358 -11.183 1.00 91.06 183 GLN A O 1
ATOM 1426 N N . ILE A 1 184 ? 17.826 -0.912 -11.734 1.00 89.56 184 ILE A N 1
ATOM 1427 C CA . ILE A 1 184 ? 18.413 -1.754 -10.689 1.00 89.56 184 ILE A CA 1
ATOM 1428 C C . ILE A 1 184 ? 18.168 -1.126 -9.315 1.00 89.56 184 ILE A C 1
ATOM 1430 O O . ILE A 1 184 ? 18.617 -0.021 -9.034 1.00 89.56 184 ILE A O 1
ATOM 1434 N N . ALA A 1 185 ? 17.509 -1.877 -8.436 1.00 83.19 185 ALA A N 1
ATOM 1435 C CA . ALA A 1 185 ? 17.300 -1.518 -7.036 1.00 83.19 185 ALA A CA 1
ATOM 1436 C C . ALA A 1 185 ? 18.380 -2.112 -6.117 1.00 83.19 185 ALA A C 1
ATOM 1438 O O . ALA A 1 185 ? 18.739 -1.513 -5.108 1.00 83.19 185 ALA A O 1
ATOM 1439 N N . TRP A 1 186 ? 18.892 -3.306 -6.438 1.00 86.38 186 TRP A N 1
ATOM 1440 C CA . TRP A 1 186 ? 19.990 -3.942 -5.701 1.00 86.38 186 TRP A CA 1
ATOM 1441 C C . TRP A 1 186 ? 20.676 -5.032 -6.532 1.00 86.38 186 TRP A C 1
ATOM 1443 O O . TRP A 1 186 ? 20.069 -5.637 -7.416 1.00 86.38 186 TRP A O 1
ATOM 1453 N N . ARG A 1 187 ? 21.937 -5.330 -6.200 1.00 89.44 187 ARG A N 1
ATOM 1454 C CA . ARG A 1 187 ? 22.718 -6.452 -6.746 1.00 89.44 187 ARG A CA 1
ATOM 1455 C C . ARG A 1 187 ? 23.256 -7.299 -5.589 1.00 89.44 187 ARG A C 1
ATOM 1457 O O . ARG A 1 187 ? 23.731 -6.744 -4.603 1.00 89.44 187 ARG A O 1
ATOM 1464 N N . ARG A 1 188 ? 23.176 -8.627 -5.690 1.00 83.25 188 ARG A N 1
ATOM 1465 C CA . ARG A 1 188 ? 23.768 -9.564 -4.721 1.00 83.25 188 ARG A CA 1
ATOM 1466 C C . ARG A 1 188 ? 24.103 -10.887 -5.404 1.00 83.25 188 ARG A C 1
ATOM 1468 O O . ARG A 1 188 ? 23.200 -11.569 -5.884 1.00 83.25 188 ARG A O 1
ATOM 1475 N N . ASP A 1 189 ? 25.379 -11.258 -5.414 1.00 87.75 189 ASP A N 1
ATOM 1476 C CA . ASP A 1 189 ? 25.889 -12.463 -6.080 1.00 87.75 189 ASP A CA 1
ATOM 1477 C C . ASP A 1 189 ? 25.440 -12.534 -7.552 1.00 87.75 189 ASP A C 1
ATOM 1479 O O . ASP A 1 189 ? 25.741 -11.648 -8.344 1.00 87.75 189 ASP A O 1
ATOM 1483 N N . LYS A 1 190 ? 24.674 -13.565 -7.917 1.00 89.25 190 LYS A N 1
ATOM 1484 C CA . LYS A 1 190 ? 24.089 -13.773 -9.249 1.00 89.25 190 LYS A CA 1
ATOM 1485 C C . LYS A 1 190 ? 22.663 -13.228 -9.379 1.00 89.25 190 LYS A C 1
ATOM 1487 O O . LYS A 1 190 ? 21.932 -13.614 -10.287 1.00 89.25 190 LYS A O 1
ATOM 1492 N N . ARG A 1 191 ? 22.225 -12.377 -8.446 1.00 88.00 191 ARG A N 1
ATOM 1493 C CA . ARG A 1 191 ? 20.854 -11.860 -8.388 1.00 88.00 191 ARG A CA 1
ATOM 1494 C C . ARG A 1 191 ? 20.795 -10.349 -8.462 1.00 88.00 191 ARG A C 1
ATOM 1496 O O . ARG A 1 191 ? 21.604 -9.642 -7.860 1.00 88.00 191 ARG A O 1
ATOM 1503 N N . ILE A 1 192 ? 19.773 -9.874 -9.158 1.00 91.12 192 ILE A N 1
ATOM 1504 C CA . ILE A 1 192 ? 19.484 -8.456 -9.332 1.00 91.12 192 ILE A CA 1
ATOM 1505 C C . ILE A 1 192 ? 18.021 -8.224 -8.984 1.00 91.12 192 ILE A C 1
ATOM 1507 O O . ILE A 1 192 ? 17.137 -8.933 -9.463 1.00 91.12 192 ILE A O 1
ATOM 1511 N N . GLY A 1 193 ? 17.764 -7.235 -8.138 1.00 90.25 193 GLY A N 1
ATOM 1512 C CA . GLY A 1 193 ? 16.429 -6.687 -7.962 1.00 90.25 193 GLY A CA 1
ATOM 1513 C C . GLY A 1 193 ? 16.237 -5.498 -8.875 1.00 90.25 193 GLY A C 1
ATOM 1514 O O . GLY A 1 193 ? 17.088 -4.610 -8.898 1.00 90.25 193 GLY A O 1
ATOM 1515 N N . VAL A 1 194 ? 15.113 -5.467 -9.579 1.00 90.56 194 VAL A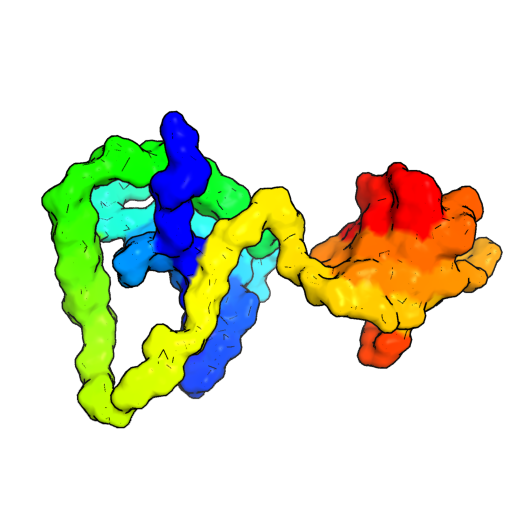 N 1
ATOM 1516 C CA . VAL A 1 194 ? 14.735 -4.354 -10.447 1.00 90.56 194 VAL A CA 1
ATOM 1517 C C . VAL A 1 194 ? 13.396 -3.765 -10.037 1.00 90.56 194 VAL A C 1
ATOM 1519 O O . VAL A 1 194 ? 12.511 -4.495 -9.584 1.00 90.56 194 VAL A O 1
ATOM 1522 N N . ALA A 1 195 ? 13.259 -2.456 -10.217 1.00 81.88 195 ALA A N 1
ATOM 1523 C CA . ALA A 1 195 ? 12.002 -1.724 -10.154 1.00 81.88 195 ALA A CA 1
ATOM 1524 C C . ALA A 1 195 ? 11.550 -1.363 -11.575 1.00 81.88 195 ALA A C 1
ATOM 1526 O O . ALA A 1 195 ? 12.387 -1.023 -12.411 1.00 81.88 195 ALA A O 1
ATOM 1527 N N . PHE A 1 196 ? 10.251 -1.461 -11.847 1.00 84.94 196 PHE A N 1
ATOM 1528 C CA . PHE A 1 196 ? 9.669 -1.052 -13.127 1.00 84.94 196 PHE A CA 1
ATOM 1529 C C . PHE A 1 196 ? 9.459 0.465 -13.152 1.00 84.94 196 PHE A C 1
ATOM 1531 O O . PHE A 1 196 ? 9.060 1.042 -12.140 1.00 84.94 196 PHE A O 1
ATOM 1538 N N . THR A 1 197 ? 9.754 1.085 -14.297 1.00 79.62 197 THR A N 1
ATOM 1539 C CA . THR A 1 197 ? 9.705 2.541 -14.533 1.00 79.62 197 THR A CA 1
ATOM 1540 C C . THR A 1 197 ? 8.876 2.872 -15.756 1.00 79.62 197 THR A C 1
ATOM 1542 O O . THR A 1 197 ? 9.056 2.142 -16.759 1.00 79.62 197 THR A O 1
#

Organism: NCBI:txid722472

Foldseek 3Di:
DDPCVQQFWFWDFDADPNDTDPFKTFIAHVNFGQWIWGDDPPDQWIKTAGHFPPDDGDPQRIDTDNDRLSRLVSNVVNCVVVVVVDDPVSVVVRVVVVVVPPPPDPDPPDPVVPPDRPGSDDNDPFDWDQDQWWKWWDDPVGIFIWTFRTDGPFWTKTFGPDPPPRDQWTWIGTVPDDIFIWGWPDDDGRMTIITTD

Secondary structure (DSSP, 8-state):
--GGGS--EEEEEEEETTEEEEEEEEEEETTEEEEEEEE-TT-SSEEEEE--TTSPPPGGGEEEESSHHHHHHHHHHHHHHHGGG--HHHHHHHHHHHHHHS---TT--SSGGGS--EE---S-SS--B---EEEEEEETTEEEEEEEEEEETTEEEEEES--TT--SEEEEEETTS--EEEEEEEEETTEEEEEE-

InterPro domains:
  IPR009875 PilZ domain [PF07238] (123-196)

pLDDT: mean 77.02, std 16.91, range [33.53, 94.81]